Protein AF-A0A916EK23-F1 (afdb_monomer)

Organism: NCBI:txid588596

Mean predicted aligned error: 13.69 Å

Sequence (197 aa):
MVYCGDFGPNALWSINNNNNNNNNNNIIKAFGVSSHPSRDLDPNPIDYKSSIQLQHKTFSKFFYTNISKQSPTSKHFEVCCGNNYQFPWSIKHYHNHDNKENVKSQDIILLQWNNNDSNNFDNDDNDIFVYPHHNNVQRERTKNMFLRSHDLNFTVDNESYQEVVTHDHRIGGNDQWCIELVEHPQKNLTNSHGNEY

Foldseek 3Di:
DFDDPDPPLQVDKDKDFPPPPPPPVVPPVPDPDDDDDDDDPDPPFAFAFTQIWIAGPPPRWTWDWDLLDAFPPPGFTDIDTHNDPDSQWGWHQPVRPDRGDGDDAFGWTWIWGHDPPPPDDDDPFPFDQRPDNDPDRDRDGDQTKTKFWDPDWDDDPNDIGTDIHIHSDDDDPRRIDGDHDDDDPDPPPPPPPPDDD

Solvent-accessible surface area (backbone atoms only — not comparable to full-atom values): 12547 Å² total; per-residue (Å²): 78,70,68,64,99,54,92,47,72,86,68,42,64,45,82,46,68,72,78,78,80,57,93,64,67,75,65,69,80,76,54,99,66,92,70,78,99,80,73,89,72,74,77,77,78,51,44,37,61,40,39,27,32,45,29,35,60,80,76,72,27,24,59,47,76,39,72,88,39,63,28,97,78,83,62,37,26,22,33,45,73,38,88,62,84,64,53,41,30,23,42,38,57,63,84,67,60,85,62,84,46,64,69,53,69,72,40,58,25,28,48,33,53,47,80,77,84,68,88,66,76,103,53,103,70,66,67,55,84,64,65,58,102,51,102,61,90,62,92,47,74,56,63,73,26,32,44,33,48,54,100,50,65,50,74,56,96,91,42,79,35,37,44,36,32,35,40,64,67,87,87,58,77,51,32,60,42,71,41,79,78,80,84,71,84,74,80,77,78,76,80,78,79,76,80,80,130

Structure (mmCIF, N/CA/C/O backbone):
data_AF-A0A916EK23-F1
#
_entry.id   AF-A0A916EK23-F1
#
loop_
_atom_site.group_PDB
_atom_site.id
_atom_site.type_symbol
_atom_site.label_atom_id
_atom_site.label_alt_id
_atom_site.label_comp_id
_atom_site.label_asym_id
_atom_site.label_entity_id
_atom_site.label_seq_id
_atom_site.pdbx_PDB_ins_code
_atom_site.Cartn_x
_atom_site.Cartn_y
_atom_site.Cartn_z
_atom_site.occupancy
_atom_site.B_iso_or_equiv
_atom_site.auth_seq_id
_atom_site.auth_comp_id
_atom_site.auth_asym_id
_atom_site.auth_atom_id
_atom_site.pdbx_PDB_model_num
ATOM 1 N N . MET A 1 1 ? -3.939 0.003 7.786 1.00 44.28 1 MET A N 1
ATOM 2 C CA . MET A 1 1 ? -4.256 1.029 6.757 1.00 44.28 1 MET A CA 1
ATOM 3 C C . MET A 1 1 ? -5.587 0.640 6.142 1.00 44.28 1 MET A C 1
ATOM 5 O O . MET A 1 1 ? -5.841 -0.550 6.044 1.00 44.28 1 MET A O 1
ATOM 9 N N . VAL A 1 2 ? -6.440 1.607 5.824 1.00 44.91 2 VAL A N 1
ATOM 10 C CA . VAL A 1 2 ? -7.798 1.372 5.325 1.00 44.91 2 VAL A CA 1
ATOM 11 C C . VAL A 1 2 ? -7.807 1.660 3.830 1.00 44.91 2 VAL A C 1
ATOM 13 O O . VAL A 1 2 ? -7.467 2.774 3.435 1.00 44.91 2 VAL A O 1
ATOM 16 N N . TYR A 1 3 ? -8.184 0.684 3.007 1.00 46.56 3 TYR A N 1
ATOM 17 C CA . TYR A 1 3 ? -8.647 0.977 1.654 1.00 46.56 3 TYR A CA 1
ATOM 18 C C . TYR A 1 3 ? -10.077 1.515 1.775 1.00 46.56 3 TYR A C 1
ATOM 20 O O . TYR A 1 3 ? -10.967 0.813 2.252 1.00 46.56 3 TYR A O 1
ATOM 28 N N . CYS A 1 4 ? -10.277 2.784 1.428 1.00 44.94 4 CYS A N 1
ATOM 29 C CA . CYS A 1 4 ? -11.600 3.380 1.301 1.00 44.94 4 CYS A CA 1
ATOM 30 C C . CYS A 1 4 ? -11.848 3.597 -0.191 1.00 44.94 4 CYS A C 1
ATOM 32 O O . CYS A 1 4 ? -11.008 4.196 -0.859 1.00 44.94 4 CYS A O 1
ATOM 34 N N . GLY A 1 5 ? -12.980 3.112 -0.708 1.00 47.66 5 GLY A N 1
ATOM 35 C CA . GLY A 1 5 ? -13.386 3.317 -2.105 1.00 47.66 5 GLY A CA 1
ATOM 36 C C . GLY A 1 5 ? -13.677 4.781 -2.462 1.00 47.66 5 GLY A C 1
ATOM 37 O O . GLY A 1 5 ? -13.929 5.079 -3.626 1.00 47.66 5 GLY A O 1
ATOM 38 N N . ASP A 1 6 ? -13.609 5.688 -1.483 1.00 54.62 6 ASP A N 1
ATOM 39 C CA . ASP A 1 6 ? -13.797 7.119 -1.669 1.00 54.62 6 ASP A CA 1
ATOM 40 C C . ASP A 1 6 ? -12.444 7.841 -1.738 1.00 54.62 6 ASP A C 1
ATOM 42 O O . ASP A 1 6 ? -11.622 7.757 -0.820 1.00 54.62 6 ASP A O 1
ATOM 46 N N . PHE A 1 7 ? -12.249 8.644 -2.790 1.00 66.12 7 PHE A N 1
ATOM 47 C CA . PHE A 1 7 ? -11.129 9.584 -2.974 1.00 66.12 7 PHE A CA 1
ATOM 48 C C . PHE A 1 7 ? -11.183 10.776 -1.993 1.00 66.12 7 PHE A C 1
ATOM 50 O O . PHE A 1 7 ? -10.951 11.931 -2.354 1.00 66.12 7 PHE A O 1
ATOM 57 N N . GLY A 1 8 ? -11.539 10.520 -0.734 1.00 77.19 8 GLY A N 1
ATOM 58 C CA . GLY A 1 8 ? -11.520 11.510 0.330 1.00 77.19 8 GLY A CA 1
ATOM 59 C C . GLY A 1 8 ? -10.090 11.942 0.679 1.00 77.19 8 GLY A C 1
ATOM 60 O O . GLY A 1 8 ? -9.116 11.288 0.302 1.00 77.19 8 GLY A O 1
ATOM 61 N N . PRO A 1 9 ? -9.921 13.012 1.471 1.00 80.88 9 PRO A N 1
ATOM 62 C CA . PRO A 1 9 ? -8.598 13.534 1.833 1.00 80.88 9 PRO A CA 1
ATOM 63 C C . PRO A 1 9 ? -7.694 12.505 2.542 1.00 80.88 9 PRO A C 1
ATOM 65 O O . PRO A 1 9 ? -6.473 12.636 2.509 1.00 80.88 9 PRO A O 1
ATOM 68 N N . ASN A 1 10 ? -8.272 11.459 3.144 1.00 85.19 10 ASN A N 1
ATOM 69 C CA . ASN A 1 10 ? -7.542 10.372 3.808 1.00 85.19 10 ASN A CA 1
ATOM 70 C C . ASN A 1 10 ? -7.035 9.273 2.851 1.00 85.19 10 ASN A C 1
ATOM 72 O O . ASN A 1 10 ? -6.337 8.357 3.277 1.00 85.19 10 ASN A O 1
ATOM 76 N N . ALA A 1 11 ? -7.361 9.345 1.558 1.00 85.06 11 ALA A N 1
ATOM 77 C CA . ALA A 1 11 ? -6.783 8.470 0.540 1.00 85.06 11 ALA A CA 1
ATOM 78 C C . ALA A 1 11 ? -5.450 9.013 -0.011 1.00 85.06 11 ALA A C 1
ATOM 80 O O . ALA A 1 11 ? -4.787 8.341 -0.796 1.00 85.06 11 ALA A O 1
ATOM 81 N N . LEU A 1 12 ? -5.040 10.226 0.384 1.00 87.81 12 LEU A N 1
ATOM 82 C CA . LEU A 1 12 ? -3.895 10.917 -0.203 1.00 87.81 12 LEU A CA 1
ATOM 83 C C . LEU A 1 12 ? -2.579 10.617 0.527 1.00 87.81 12 LEU A C 1
ATOM 85 O O . LEU A 1 12 ? -2.451 10.808 1.742 1.00 87.81 12 LEU A O 1
ATOM 89 N N . TRP A 1 13 ? -1.557 10.254 -0.250 1.00 89.12 13 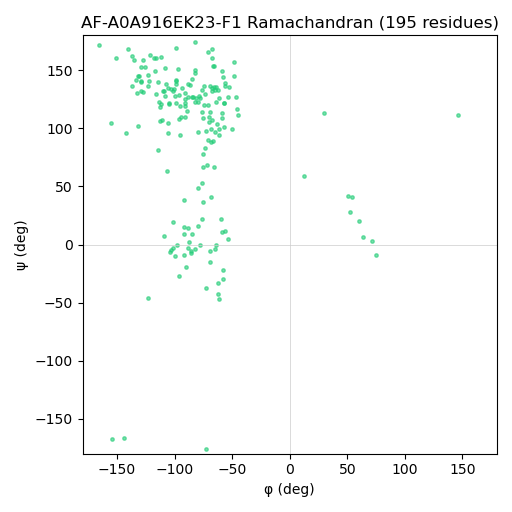TRP A N 1
ATOM 90 C CA . TRP A 1 13 ? -0.210 9.950 0.234 1.00 89.12 13 TRP A CA 1
ATOM 91 C C . TRP A 1 13 ? 0.844 10.728 -0.559 1.00 89.12 13 TRP A C 1
ATOM 93 O O . TRP A 1 13 ? 0.746 10.864 -1.775 1.00 89.12 13 TRP A O 1
ATOM 103 N N . SER A 1 14 ? 1.868 11.243 0.122 1.00 89.12 14 SER A N 1
ATOM 104 C CA . SER A 1 14 ? 3.114 11.676 -0.524 1.00 89.12 14 SER A CA 1
ATOM 105 C C . SER A 1 14 ? 4.053 10.483 -0.640 1.00 89.12 14 SER A C 1
ATOM 107 O O . SER A 1 14 ? 4.221 9.752 0.339 1.00 89.12 14 SER A O 1
ATOM 109 N N . ILE A 1 15 ? 4.713 10.334 -1.786 1.00 87.69 15 ILE A N 1
ATOM 110 C CA . ILE A 1 15 ? 5.791 9.361 -1.969 1.00 87.69 15 ILE A CA 1
ATOM 111 C C . ILE A 1 15 ? 7.116 10.119 -1.968 1.00 87.69 15 ILE A C 1
ATOM 113 O O . ILE A 1 15 ? 7.328 10.996 -2.800 1.00 87.69 15 ILE A O 1
ATOM 11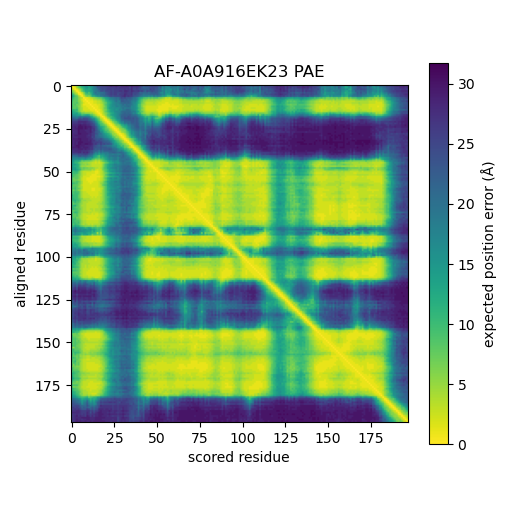7 N N . ASN A 1 16 ? 7.998 9.779 -1.032 1.00 84.50 16 ASN A N 1
ATOM 118 C CA . ASN A 1 16 ? 9.358 10.309 -0.963 1.00 84.50 16 ASN A CA 1
ATOM 119 C C . ASN A 1 16 ? 10.342 9.164 -1.209 1.00 84.50 16 ASN A C 1
ATOM 121 O O . ASN A 1 16 ? 10.136 8.074 -0.677 1.00 84.50 16 ASN A O 1
ATOM 125 N N . ASN A 1 17 ? 11.421 9.394 -1.955 1.00 82.00 17 ASN A N 1
ATOM 126 C CA . ASN A 1 17 ? 12.497 8.418 -2.137 1.00 82.00 17 ASN A CA 1
ATOM 127 C C . ASN A 1 17 ? 13.771 8.844 -1.390 1.00 82.00 17 ASN A C 1
ATOM 129 O O . ASN A 1 17 ? 14.030 10.027 -1.179 1.00 82.00 17 ASN A O 1
ATOM 133 N N . ASN A 1 18 ? 14.585 7.869 -0.985 1.00 67.56 18 ASN A N 1
ATOM 134 C CA . ASN A 1 18 ? 15.899 8.118 -0.381 1.00 67.56 18 ASN A CA 1
ATOM 135 C C . ASN A 1 18 ? 17.023 8.130 -1.432 1.00 67.56 18 ASN A C 1
ATOM 137 O O . ASN A 1 18 ? 18.107 7.615 -1.169 1.00 67.56 18 ASN A O 1
ATOM 141 N N . ASN A 1 19 ? 16.799 8.678 -2.633 1.00 56.47 19 ASN A N 1
ATOM 142 C CA . ASN A 1 19 ? 17.862 8.802 -3.639 1.00 56.47 19 ASN A CA 1
ATOM 143 C C . ASN A 1 19 ? 18.870 9.897 -3.214 1.00 56.47 19 ASN A C 1
ATOM 145 O O . ASN A 1 19 ? 19.003 10.948 -3.834 1.00 56.47 19 ASN A O 1
ATOM 149 N N . ASN A 1 20 ? 19.625 9.635 -2.146 1.00 44.41 20 ASN A N 1
ATOM 150 C CA . ASN A 1 20 ? 20.812 10.371 -1.718 1.00 44.41 20 ASN A CA 1
ATOM 151 C C . ASN A 1 20 ? 22.041 9.938 -2.541 1.00 44.41 20 ASN A C 1
ATOM 153 O O . ASN A 1 20 ? 23.104 9.678 -1.995 1.00 44.41 20 ASN A O 1
ATOM 157 N N . ASN A 1 21 ? 21.906 9.901 -3.870 1.00 40.72 21 ASN A N 1
ATOM 158 C CA . ASN A 1 21 ? 23.051 9.855 -4.788 1.00 40.72 21 ASN A CA 1
ATOM 159 C C . ASN A 1 21 ? 23.343 11.226 -5.413 1.00 40.72 21 ASN A C 1
ATOM 161 O O . ASN A 1 21 ? 24.063 11.320 -6.400 1.00 40.72 21 ASN A O 1
ATOM 165 N N . ASN A 1 22 ? 22.850 12.313 -4.812 1.00 39.41 22 ASN A N 1
ATOM 166 C CA . ASN A 1 22 ? 23.385 13.641 -5.077 1.00 39.41 22 ASN A CA 1
ATOM 167 C C . ASN A 1 22 ? 24.425 13.987 -4.009 1.00 39.41 22 ASN A C 1
ATOM 169 O O . ASN A 1 22 ? 24.114 14.590 -2.981 1.00 39.41 22 ASN A O 1
ATOM 173 N N . ASN A 1 23 ? 25.693 13.719 -4.333 1.00 36.56 23 ASN A N 1
ATOM 174 C CA . ASN A 1 23 ? 26.885 14.300 -3.697 1.00 36.56 23 ASN A CA 1
ATOM 175 C C . ASN A 1 23 ? 26.918 15.852 -3.717 1.00 36.56 23 ASN A C 1
ATOM 177 O O . ASN A 1 23 ? 27.925 16.454 -3.361 1.00 36.56 23 ASN A O 1
ATOM 181 N N . ASN A 1 24 ? 25.819 16.527 -4.071 1.00 38.47 24 ASN A N 1
ATOM 182 C CA . ASN A 1 24 ? 25.713 17.984 -4.134 1.00 38.47 24 ASN A CA 1
ATOM 183 C C . ASN A 1 24 ? 24.984 18.594 -2.921 1.00 38.47 24 ASN A C 1
ATOM 185 O O . ASN A 1 24 ? 24.932 19.816 -2.785 1.00 38.47 24 ASN A O 1
ATOM 189 N N . ASN A 1 25 ? 24.477 17.780 -1.986 1.00 40.44 25 ASN A N 1
ATOM 190 C CA . ASN A 1 25 ? 23.737 18.287 -0.821 1.00 40.44 25 ASN A CA 1
ATOM 191 C C . ASN A 1 25 ? 24.623 18.859 0.305 1.00 40.44 25 ASN A C 1
ATOM 193 O O . ASN A 1 25 ? 24.093 19.380 1.288 1.00 40.44 25 ASN A O 1
ATOM 197 N N . ASN A 1 26 ? 25.953 18.849 0.146 1.00 36.72 26 ASN A N 1
ATOM 198 C CA . ASN A 1 26 ? 26.880 19.496 1.082 1.00 36.72 26 ASN A CA 1
ATOM 199 C C . ASN A 1 26 ? 27.170 20.978 0.776 1.00 36.72 26 ASN A C 1
ATOM 201 O O . ASN A 1 26 ? 27.846 21.618 1.575 1.00 36.72 26 ASN A O 1
ATOM 205 N N . ILE A 1 27 ? 26.645 21.564 -0.310 1.00 37.72 27 ILE A N 1
ATOM 206 C CA . ILE A 1 27 ? 26.885 22.993 -0.609 1.00 37.72 27 ILE A CA 1
ATOM 207 C C . ILE A 1 27 ? 25.745 23.900 -0.109 1.00 37.72 27 ILE A C 1
ATOM 209 O O . ILE A 1 27 ? 25.989 25.047 0.253 1.00 37.72 27 ILE A O 1
ATOM 213 N N . ILE A 1 28 ? 24.511 23.396 0.010 1.00 37.47 28 ILE A N 1
ATOM 214 C CA . ILE A 1 28 ? 23.348 24.252 0.332 1.00 37.47 28 ILE A CA 1
ATOM 215 C C . ILE A 1 28 ? 23.092 24.369 1.848 1.00 37.47 28 ILE A C 1
ATOM 217 O O . ILE A 1 28 ? 22.485 25.334 2.300 1.00 37.47 28 ILE A O 1
ATOM 221 N N . LYS A 1 29 ? 23.609 23.450 2.676 1.00 33.69 29 LYS A N 1
ATOM 222 C CA . LYS A 1 29 ? 23.424 23.513 4.141 1.00 33.69 29 LYS A CA 1
ATOM 223 C C . LYS A 1 29 ? 24.453 24.383 4.882 1.00 33.69 29 LYS A C 1
ATOM 225 O O . LYS A 1 29 ? 24.283 24.601 6.077 1.00 33.69 29 LYS A O 1
ATOM 230 N N . ALA A 1 30 ? 25.491 24.886 4.205 1.00 33.00 30 ALA A N 1
ATOM 231 C CA . ALA A 1 30 ? 26.592 25.615 4.848 1.00 33.00 30 ALA A CA 1
ATOM 232 C C . ALA A 1 30 ? 26.510 27.151 4.749 1.00 33.00 30 ALA A C 1
ATOM 234 O O . ALA A 1 30 ? 27.259 27.837 5.439 1.00 33.00 30 ALA A O 1
ATOM 235 N N . PHE A 1 31 ? 25.599 27.716 3.952 1.00 31.08 31 PHE A N 1
ATOM 236 C CA . PHE A 1 31 ? 25.486 29.168 3.811 1.00 31.08 31 PHE A CA 1
ATOM 237 C C . PHE A 1 31 ? 24.029 29.594 3.956 1.00 31.08 31 PHE A C 1
ATOM 239 O O . PHE A 1 31 ? 23.231 29.431 3.039 1.00 31.08 31 PHE A O 1
ATOM 246 N N . GLY A 1 32 ? 23.688 30.126 5.134 1.00 37.88 32 GLY A N 1
ATOM 247 C CA . GLY A 1 32 ? 22.385 30.711 5.459 1.00 37.88 32 GLY A CA 1
ATOM 248 C C . GLY A 1 32 ? 22.102 31.981 4.658 1.00 37.88 32 GLY A C 1
ATOM 249 O O . GLY A 1 32 ? 22.038 33.073 5.216 1.00 37.88 32 GLY A O 1
ATOM 250 N N . VAL A 1 33 ? 21.950 31.841 3.344 1.00 32.25 33 VAL A N 1
ATOM 251 C CA . VAL A 1 33 ? 21.634 32.929 2.426 1.00 32.25 33 VAL A CA 1
ATOM 252 C C . VAL A 1 33 ? 20.216 32.718 1.916 1.00 32.25 33 VAL A C 1
ATOM 254 O O . VAL A 1 33 ? 19.939 31.829 1.111 1.00 32.25 33 VAL A O 1
ATOM 257 N N . SER A 1 34 ? 19.320 33.566 2.419 1.00 43.75 34 SER A N 1
ATOM 258 C CA . SER A 1 34 ? 18.017 33.848 1.822 1.00 43.75 34 SER A CA 1
ATOM 259 C C . SER A 1 34 ? 18.192 34.080 0.321 1.00 43.75 34 SER A C 1
ATOM 261 O O . SER A 1 34 ? 18.876 35.021 -0.084 1.00 43.75 34 SER A O 1
ATOM 263 N N . SER A 1 35 ? 17.599 33.223 -0.507 1.00 34.97 35 SER A N 1
ATOM 264 C CA . SER A 1 35 ? 17.501 33.454 -1.945 1.00 34.97 35 SER A CA 1
ATOM 265 C C . SER A 1 35 ? 16.056 33.273 -2.399 1.00 34.97 35 SER A C 1
ATOM 267 O O . SER A 1 35 ? 15.356 32.343 -2.007 1.00 34.97 35 SER A O 1
ATOM 269 N N . HIS A 1 36 ? 15.617 34.262 -3.171 1.00 31.78 36 HIS A N 1
ATOM 270 C CA . HIS A 1 36 ? 14.315 34.396 -3.809 1.00 31.78 36 HIS A CA 1
ATOM 271 C C . HIS A 1 36 ? 13.861 33.134 -4.570 1.00 31.78 36 HIS A C 1
ATOM 273 O O . HIS A 1 36 ? 14.700 32.339 -4.998 1.00 31.78 36 HIS A O 1
ATOM 279 N N . PRO A 1 37 ? 12.539 32.962 -4.787 1.00 40.72 37 PRO A N 1
ATOM 280 C CA . PRO A 1 37 ? 11.978 31.760 -5.387 1.00 40.72 37 PRO A CA 1
ATOM 281 C C . PRO A 1 37 ? 12.304 31.740 -6.881 1.00 40.72 37 PRO A C 1
ATOM 283 O O . PRO A 1 37 ? 11.656 32.396 -7.690 1.00 40.72 37 PRO A O 1
ATOM 286 N N . SER A 1 38 ? 13.353 31.017 -7.251 1.00 42.97 38 SER A N 1
ATOM 287 C CA . SER A 1 38 ? 13.716 30.778 -8.642 1.00 42.97 38 SER A CA 1
ATOM 288 C C . SER A 1 38 ? 14.231 29.354 -8.775 1.00 42.97 38 SER A C 1
ATOM 290 O O . SER A 1 38 ? 15.421 29.098 -8.567 1.00 42.97 38 SER A O 1
ATOM 292 N N . ARG A 1 39 ? 13.303 28.480 -9.167 1.00 36.19 39 ARG A N 1
ATOM 293 C CA . ARG A 1 39 ? 13.410 27.336 -10.086 1.00 36.19 39 ARG A CA 1
ATOM 294 C C . ARG A 1 39 ? 12.460 26.266 -9.583 1.00 36.19 39 ARG A C 1
ATOM 296 O O . ARG A 1 39 ? 12.684 25.701 -8.516 1.00 36.19 39 ARG A O 1
ATOM 303 N N . ASP A 1 40 ? 11.410 26.035 -10.360 1.00 39.59 40 ASP A N 1
ATOM 304 C CA . ASP A 1 40 ? 10.620 24.816 -10.310 1.00 39.59 40 ASP A CA 1
ATOM 305 C C . ASP A 1 40 ? 11.598 23.641 -10.387 1.00 39.59 40 ASP A C 1
ATOM 307 O O . ASP A 1 40 ? 12.175 23.343 -11.432 1.00 39.59 40 ASP A O 1
ATOM 311 N N . LEU A 1 41 ? 11.909 23.068 -9.227 1.00 44.78 41 LEU A N 1
ATOM 312 C CA . LEU A 1 41 ? 12.625 21.811 -9.148 1.00 44.78 41 LEU A CA 1
ATOM 313 C C . LEU A 1 41 ? 11.635 20.774 -9.652 1.00 44.78 41 LEU A C 1
ATOM 315 O O . LEU A 1 41 ? 10.673 20.462 -8.946 1.00 44.78 41 LEU A O 1
ATOM 319 N N . ASP A 1 42 ? 11.854 20.288 -10.873 1.00 47.06 42 ASP A N 1
ATOM 320 C CA . ASP A 1 42 ? 11.151 19.114 -11.368 1.00 47.06 42 ASP A CA 1
ATOM 321 C C . ASP A 1 42 ? 11.209 18.038 -10.275 1.00 47.06 42 ASP A C 1
ATOM 323 O O . ASP A 1 42 ? 12.295 17.757 -9.746 1.00 47.06 42 ASP A O 1
ATOM 327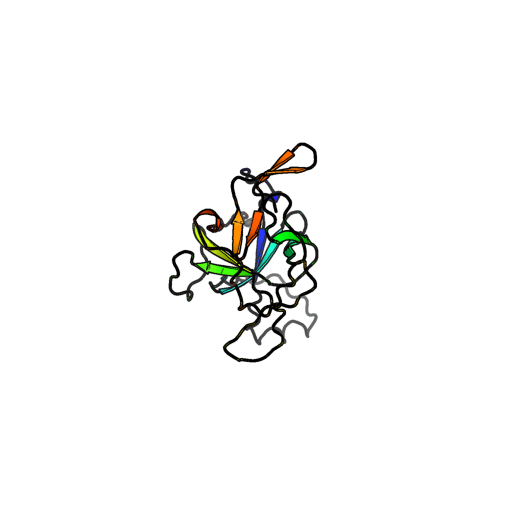 N N . PRO A 1 43 ? 10.063 17.473 -9.860 1.00 60.59 43 PRO A N 1
ATOM 328 C CA . PRO A 1 43 ? 10.069 16.408 -8.877 1.00 60.59 43 PRO A CA 1
ATOM 329 C C . PRO A 1 43 ? 10.937 15.275 -9.425 1.00 60.59 43 PRO A C 1
ATOM 331 O O . PRO A 1 43 ? 10.685 14.770 -10.519 1.00 60.59 43 PRO A O 1
ATOM 334 N N . ASN A 1 44 ? 11.985 14.906 -8.680 1.00 70.44 44 ASN A N 1
ATOM 335 C CA . ASN A 1 44 ? 12.861 13.812 -9.083 1.00 70.44 44 ASN A CA 1
ATOM 336 C C . ASN A 1 44 ? 11.996 12.574 -9.351 1.00 70.44 44 ASN A C 1
ATOM 338 O O . ASN A 1 44 ? 11.210 12.198 -8.472 1.00 70.44 44 ASN A O 1
ATOM 342 N N . PRO A 1 45 ? 12.124 11.939 -10.526 1.00 81.00 45 PRO A N 1
ATOM 343 C CA . PRO A 1 45 ? 11.359 10.743 -10.814 1.00 81.00 45 PRO A CA 1
ATOM 344 C C . PRO A 1 45 ? 11.655 9.653 -9.778 1.00 81.00 45 PRO A C 1
ATOM 346 O O . PRO A 1 45 ? 12.742 9.583 -9.195 1.00 81.00 45 PRO A O 1
ATOM 349 N N . ILE A 1 46 ? 10.652 8.816 -9.524 1.00 85.19 46 ILE A N 1
ATOM 350 C CA . ILE A 1 46 ? 10.785 7.658 -8.645 1.00 85.19 46 ILE A CA 1
ATOM 351 C C . ILE A 1 46 ? 11.084 6.456 -9.526 1.00 85.19 46 ILE A C 1
ATOM 353 O O . ILE A 1 46 ? 10.265 6.104 -10.372 1.00 85.19 46 ILE A O 1
ATOM 357 N N . ASP A 1 47 ? 12.231 5.823 -9.312 1.00 85.94 47 ASP A N 1
ATOM 358 C CA . ASP A 1 47 ? 12.619 4.636 -10.062 1.00 85.94 47 ASP A CA 1
ATOM 359 C C . ASP A 1 47 ? 11.970 3.388 -9.462 1.00 85.94 47 ASP A C 1
ATOM 361 O O . ASP A 1 47 ? 11.769 3.264 -8.243 1.00 85.94 47 ASP A O 1
ATOM 365 N N . TYR A 1 48 ? 11.720 2.395 -10.312 1.00 82.94 48 TYR A N 1
ATOM 366 C CA . TYR A 1 48 ? 11.5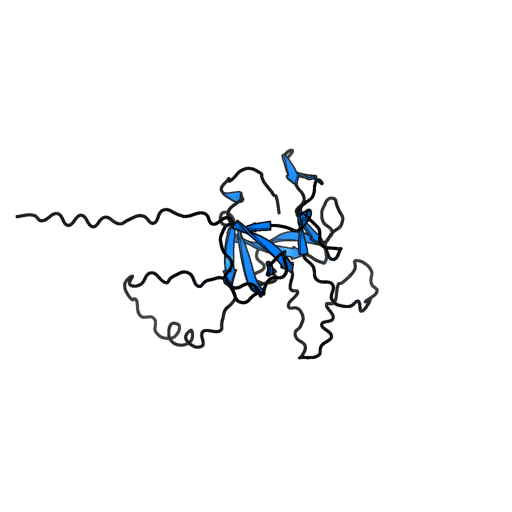04 1.044 -9.814 1.00 82.94 48 TYR A CA 1
ATOM 367 C C . TYR A 1 48 ? 12.718 0.603 -8.979 1.00 82.94 48 TYR A C 1
ATOM 369 O O . TYR A 1 48 ? 13.867 0.840 -9.342 1.00 82.94 48 TYR A O 1
ATOM 377 N N . LYS A 1 49 ? 12.469 -0.073 -7.851 1.00 80.06 49 LYS A N 1
ATOM 378 C CA . LYS A 1 49 ? 13.432 -0.457 -6.795 1.00 80.06 49 LYS A CA 1
ATOM 379 C C . LYS A 1 49 ? 13.899 0.655 -5.854 1.00 80.06 49 LYS A C 1
ATOM 381 O O . LYS A 1 49 ? 14.526 0.295 -4.856 1.00 80.06 49 LYS A O 1
ATOM 386 N N . SER A 1 50 ? 13.593 1.932 -6.090 1.00 80.38 50 SER A N 1
ATOM 387 C CA . SER A 1 50 ? 13.907 2.972 -5.105 1.00 80.38 50 SER A CA 1
ATOM 388 C C . SER A 1 50 ? 13.277 2.633 -3.754 1.00 80.38 50 SER A C 1
ATOM 390 O O . SER A 1 50 ? 12.115 2.223 -3.682 1.00 80.38 50 SER A O 1
ATOM 392 N N . SER A 1 51 ? 14.044 2.823 -2.680 1.00 84.94 51 SER A N 1
ATOM 393 C CA . SER A 1 51 ? 13.489 2.807 -1.330 1.00 84.94 51 SER A CA 1
ATOM 394 C C . SER A 1 51 ? 12.651 4.061 -1.136 1.00 84.94 51 SER A C 1
ATOM 396 O O . SER A 1 51 ? 13.149 5.187 -1.251 1.00 84.94 51 SER A O 1
ATOM 398 N N . ILE A 1 52 ? 11.375 3.849 -0.853 1.00 87.25 52 ILE A N 1
ATOM 399 C CA . ILE A 1 52 ? 10.362 4.875 -0.701 1.00 87.25 52 ILE A CA 1
ATOM 400 C C . ILE A 1 52 ? 9.801 4.901 0.717 1.00 87.25 52 ILE A C 1
ATOM 402 O O . ILE A 1 52 ? 9.869 3.941 1.490 1.00 87.25 52 ILE A O 1
ATOM 406 N N . GLN A 1 53 ? 9.202 6.036 1.029 1.00 88.19 53 GLN A N 1
ATOM 407 C CA . GLN A 1 53 ? 8.393 6.272 2.202 1.00 88.19 53 GLN A CA 1
ATOM 408 C C . GLN A 1 53 ? 7.058 6.846 1.741 1.00 88.19 53 GLN A C 1
ATOM 410 O O . GLN A 1 53 ? 7.020 7.799 0.961 1.00 88.19 53 GLN A O 1
ATOM 415 N N . LEU A 1 54 ? 5.969 6.272 2.247 1.00 89.38 54 LEU A N 1
ATOM 416 C CA . LEU A 1 54 ? 4.623 6.787 2.033 1.00 89.38 54 LEU A CA 1
ATOM 417 C C . LEU A 1 54 ? 4.215 7.592 3.266 1.00 89.38 54 LEU A C 1
ATOM 419 O O . LEU A 1 54 ? 4.202 7.068 4.383 1.00 89.38 54 LEU A O 1
ATOM 423 N N . GLN A 1 55 ? 3.893 8.868 3.069 1.00 90.50 55 GLN A N 1
ATOM 424 C CA . GLN A 1 55 ? 3.420 9.761 4.122 1.00 90.50 55 GLN A CA 1
ATOM 425 C C . GLN A 1 55 ? 1.957 10.117 3.886 1.00 90.50 55 GLN A C 1
ATOM 427 O O . GLN A 1 55 ? 1.617 10.722 2.871 1.00 90.50 55 GLN A O 1
ATOM 432 N N . HIS A 1 56 ? 1.099 9.796 4.844 1.00 90.44 56 HIS A N 1
ATOM 433 C CA . HIS A 1 56 ? -0.307 10.169 4.812 1.00 90.44 56 HIS A CA 1
ATOM 434 C C . HIS A 1 56 ? -0.449 11.694 4.856 1.00 90.44 56 HIS A C 1
ATOM 436 O O . HIS A 1 56 ? 0.019 12.319 5.814 1.00 90.44 56 HIS A O 1
ATOM 442 N N . LYS A 1 57 ? -1.104 12.301 3.858 1.00 88.38 57 LYS A N 1
ATOM 443 C CA . LYS A 1 57 ? -1.156 13.766 3.694 1.00 88.38 57 LYS A CA 1
ATOM 444 C C . LYS A 1 57 ? -1.813 14.479 4.874 1.00 88.38 57 LYS A C 1
ATOM 446 O O . LYS A 1 57 ? -1.257 15.449 5.373 1.00 88.38 57 LYS A O 1
ATOM 451 N N . THR A 1 58 ? -2.961 13.991 5.344 1.00 89.44 58 THR A N 1
ATOM 452 C CA . THR A 1 58 ? -3.748 14.677 6.388 1.00 89.44 58 THR A CA 1
ATOM 453 C C . THR A 1 58 ? -3.100 14.594 7.769 1.00 89.44 58 THR A C 1
ATOM 455 O O . THR A 1 58 ? -3.157 15.539 8.548 1.00 89.44 58 THR A O 1
ATOM 458 N N . PHE A 1 59 ? -2.481 13.455 8.089 1.00 88.88 59 PHE A N 1
ATOM 459 C CA . PHE A 1 59 ? -1.970 13.185 9.442 1.00 88.88 59 PHE A CA 1
ATOM 460 C C . PHE A 1 59 ? -0.449 13.322 9.551 1.00 88.88 59 PHE A C 1
ATOM 462 O O . PHE A 1 59 ? 0.101 13.195 10.648 1.00 88.88 59 PHE A O 1
ATOM 469 N N . SER A 1 60 ? 0.237 13.534 8.425 1.00 90.56 60 SER A N 1
ATOM 470 C CA . SER A 1 60 ? 1.699 13.581 8.324 1.00 90.56 60 SER A CA 1
ATOM 471 C C . SER A 1 60 ? 2.389 12.358 8.944 1.00 90.56 60 SER A C 1
ATOM 473 O O . SER A 1 60 ? 3.521 12.453 9.417 1.00 90.56 60 SER A O 1
ATOM 475 N N . LYS A 1 61 ? 1.698 11.210 8.964 1.00 90.81 61 LYS A N 1
ATOM 476 C CA . LYS A 1 61 ? 2.192 9.936 9.505 1.00 90.81 61 LYS A CA 1
ATOM 477 C C . LYS A 1 61 ? 2.749 9.064 8.398 1.00 90.81 61 LYS A C 1
ATOM 479 O O . LYS A 1 61 ? 2.275 9.113 7.268 1.00 90.81 61 LYS A O 1
ATOM 484 N N . PHE A 1 62 ? 3.714 8.232 8.749 1.00 89.38 62 PHE A N 1
ATOM 485 C CA . PHE A 1 62 ? 4.396 7.351 7.817 1.00 89.38 62 PHE A CA 1
ATOM 486 C C . PHE A 1 62 ? 3.839 5.944 7.873 1.00 89.38 62 PHE A C 1
ATOM 488 O O . PHE A 1 62 ? 3.522 5.426 8.945 1.00 89.38 62 PHE A O 1
ATOM 495 N N . PHE A 1 63 ? 3.750 5.349 6.697 1.00 89.19 63 PHE A N 1
ATOM 496 C CA . PHE A 1 63 ? 3.325 3.984 6.474 1.00 89.19 63 PHE A CA 1
ATOM 497 C C . PHE A 1 63 ? 4.440 2.987 6.802 1.00 89.19 63 PHE A C 1
ATOM 499 O O . PHE A 1 63 ? 5.542 3.091 6.258 1.00 89.19 63 PHE A O 1
ATOM 506 N N . TYR A 1 64 ? 4.166 1.999 7.654 1.00 88.12 64 TYR A N 1
ATOM 507 C CA . TYR A 1 64 ? 5.145 0.967 7.992 1.00 88.12 64 TYR A CA 1
ATOM 508 C C . TYR A 1 64 ? 4.495 -0.372 8.360 1.00 88.12 64 TYR A C 1
ATOM 510 O O . TYR A 1 64 ? 3.315 -0.444 8.708 1.00 88.12 64 TYR A O 1
ATOM 518 N N . THR A 1 65 ? 5.299 -1.432 8.283 1.00 88.50 65 THR A N 1
ATOM 519 C CA . THR A 1 65 ? 4.949 -2.775 8.762 1.00 88.50 65 THR A CA 1
ATOM 520 C C . THR A 1 65 ? 5.459 -2.956 10.184 1.00 88.50 65 THR A C 1
ATOM 522 O O . THR A 1 65 ? 6.623 -2.665 10.465 1.00 88.50 65 THR A O 1
ATOM 525 N N . ASN A 1 66 ? 4.625 -3.500 11.062 1.00 86.25 66 ASN A N 1
ATOM 526 C CA . ASN A 1 66 ? 5.020 -3.958 12.384 1.00 86.25 66 ASN A CA 1
ATOM 527 C C . ASN A 1 66 ? 5.065 -5.489 12.411 1.00 86.25 66 ASN A C 1
ATOM 529 O O . ASN A 1 66 ? 4.054 -6.154 12.628 1.00 86.25 66 ASN A O 1
ATOM 533 N N . ILE A 1 67 ? 6.257 -6.053 12.207 1.00 83.31 67 ILE A N 1
ATOM 534 C CA . ILE A 1 67 ? 6.440 -7.510 12.147 1.00 83.31 67 ILE A CA 1
ATOM 535 C C . ILE A 1 67 ? 6.239 -8.223 13.488 1.00 83.31 67 ILE A C 1
ATOM 537 O O . ILE A 1 67 ? 6.057 -9.436 13.520 1.00 83.31 67 ILE A O 1
ATOM 541 N N . SER A 1 68 ? 6.236 -7.477 14.591 1.00 83.25 68 SER A N 1
ATOM 542 C CA . SER A 1 68 ? 6.033 -8.020 15.935 1.00 83.25 68 SER A CA 1
ATOM 543 C C . SER A 1 68 ? 4.557 -8.097 16.326 1.00 83.25 68 SER A C 1
ATOM 545 O O . SER A 1 68 ? 4.252 -8.447 17.465 1.00 83.25 68 SER A O 1
ATOM 547 N N . LYS A 1 69 ? 3.633 -7.721 15.432 1.00 87.06 69 LYS A N 1
ATOM 548 C CA . LYS A 1 69 ? 2.192 -7.737 15.689 1.00 87.06 69 LYS A CA 1
ATOM 549 C C . LYS A 1 69 ? 1.420 -8.401 14.561 1.00 87.06 69 LYS A C 1
ATOM 551 O O . LYS A 1 69 ? 1.750 -8.266 13.384 1.00 87.06 69 LYS A O 1
ATOM 556 N N . GLN A 1 70 ? 0.352 -9.083 14.957 1.00 92.00 70 GLN A N 1
ATOM 557 C CA . GLN A 1 70 ? -0.614 -9.665 14.039 1.00 92.00 70 GLN A CA 1
ATOM 558 C C . GLN A 1 70 ? -1.656 -8.634 13.626 1.00 92.00 70 GLN A C 1
ATOM 560 O O . GLN A 1 70 ? -2.105 -7.821 14.436 1.00 92.00 70 GLN A O 1
ATOM 565 N N . SER A 1 71 ? -2.046 -8.701 12.361 1.00 93.06 71 SER A N 1
ATOM 566 C CA . SER A 1 71 ? -3.145 -7.932 11.815 1.00 93.06 71 SER A CA 1
ATOM 567 C C . SER A 1 71 ? -4.488 -8.386 12.427 1.00 93.06 71 SER A C 1
ATOM 569 O O . SER A 1 71 ? -4.603 -9.538 12.868 1.00 93.06 71 SER A O 1
ATOM 571 N N . PRO A 1 72 ? -5.507 -7.509 12.483 1.00 93.00 72 PRO A N 1
ATOM 572 C CA . PRO A 1 72 ? -6.748 -7.773 13.213 1.00 93.00 72 PRO A CA 1
ATOM 573 C C . PRO A 1 72 ? -7.532 -9.024 12.793 1.00 93.00 72 PRO A C 1
ATOM 575 O O . PRO A 1 72 ? -8.228 -9.591 13.635 1.00 93.00 72 PRO A O 1
ATOM 578 N N . THR A 1 73 ? -7.461 -9.452 11.525 1.00 95.31 73 THR A N 1
ATOM 579 C CA . THR A 1 73 ? -8.342 -10.521 11.009 1.00 95.31 73 THR A CA 1
ATOM 580 C C . THR A 1 73 ? -7.601 -11.718 10.429 1.00 95.31 73 THR A C 1
ATOM 582 O O . THR A 1 73 ? -7.921 -12.859 10.768 1.00 95.31 73 THR A O 1
ATOM 585 N N . SER A 1 74 ? -6.585 -11.491 9.596 1.00 94.12 74 SER A N 1
ATOM 586 C CA . SER A 1 74 ? -5.878 -12.565 8.883 1.00 94.12 74 SER A CA 1
ATOM 587 C C . SER A 1 74 ? -4.650 -13.106 9.611 1.00 94.12 74 SER A C 1
ATOM 589 O O . SER A 1 74 ? -4.101 -14.129 9.200 1.00 94.12 74 SER A O 1
ATOM 591 N N . LYS A 1 75 ? -4.226 -12.460 10.707 1.00 93.38 75 LYS A N 1
ATOM 592 C CA . LYS A 1 75 ? -3.008 -12.797 11.469 1.00 93.38 75 LYS A CA 1
ATOM 593 C C . LYS A 1 75 ? -1.718 -12.711 10.644 1.00 93.38 75 LYS A C 1
ATOM 595 O O . LYS A 1 75 ? -0.698 -13.285 11.031 1.00 93.38 75 LYS A O 1
ATOM 600 N N . HIS A 1 76 ? -1.759 -11.984 9.531 1.00 92.81 76 HIS A N 1
ATOM 601 C CA . HIS A 1 76 ? -0.571 -11.528 8.819 1.00 92.81 76 HIS A CA 1
ATOM 602 C C . HIS A 1 76 ? 0.116 -10.407 9.616 1.00 92.81 76 HIS A C 1
ATOM 604 O O . HIS A 1 76 ? -0.284 -10.105 10.741 1.00 92.81 76 HIS A O 1
ATOM 610 N N . PHE A 1 77 ? 1.174 -9.798 9.083 1.00 91.50 77 PHE A N 1
ATOM 611 C CA . PHE A 1 77 ? 1.852 -8.714 9.788 1.00 91.50 77 PHE A CA 1
ATOM 612 C C . PHE A 1 77 ? 1.023 -7.429 9.733 1.00 91.50 77 PHE A C 1
ATOM 614 O O . PHE A 1 77 ? 0.485 -7.058 8.684 1.00 91.50 77 PHE A O 1
ATOM 621 N N . GLU A 1 78 ? 0.933 -6.744 10.873 1.00 92.31 78 GLU A N 1
ATOM 622 C CA . GLU A 1 78 ? 0.198 -5.487 10.997 1.00 92.31 78 GLU A CA 1
ATOM 623 C C . GLU A 1 78 ? 0.827 -4.388 10.129 1.00 92.31 78 GLU A C 1
ATOM 625 O O . GLU A 1 78 ? 2.041 -4.172 10.135 1.00 92.31 78 GLU A O 1
ATOM 630 N N . VAL A 1 79 ? -0.028 -3.639 9.430 1.00 91.62 79 VAL A N 1
ATOM 631 C CA . VAL A 1 79 ? 0.344 -2.431 8.690 1.00 91.62 79 VAL A CA 1
ATOM 632 C C . VAL A 1 79 ? -0.303 -1.211 9.331 1.00 91.62 79 VAL A C 1
ATOM 634 O O . VAL A 1 79 ? -1.533 -1.100 9.420 1.00 91.62 79 VAL A O 1
ATOM 637 N N . CYS A 1 80 ? 0.521 -0.246 9.722 1.00 88.69 80 CYS A N 1
ATOM 638 C CA . CYS A 1 80 ? 0.091 0.893 10.520 1.00 88.69 80 CYS A CA 1
ATOM 639 C C . CYS A 1 80 ? 0.744 2.215 10.090 1.00 88.69 80 CYS A C 1
ATOM 641 O O . CYS A 1 80 ? 1.664 2.271 9.273 1.00 88.69 80 CYS A O 1
ATOM 643 N N . CYS A 1 81 ? 0.199 3.306 10.632 1.00 89.44 81 CYS A N 1
ATOM 644 C CA . CYS A 1 81 ? 0.697 4.661 10.432 1.00 89.44 81 CYS A CA 1
ATOM 645 C C . CYS A 1 81 ? 1.315 5.164 11.733 1.00 89.44 81 CYS A C 1
ATOM 647 O O . CYS A 1 81 ? 0.703 5.056 12.795 1.00 89.44 81 CYS A O 1
ATOM 649 N N . GLY A 1 82 ? 2.513 5.734 11.672 1.00 86.50 82 GLY A N 1
ATOM 650 C CA . GLY A 1 82 ? 3.214 6.194 12.868 1.00 86.50 82 GLY A CA 1
ATOM 651 C C . GLY A 1 82 ? 4.203 7.314 12.595 1.00 86.50 82 GLY A C 1
ATOM 652 O O . GLY A 1 82 ? 4.213 7.922 11.529 1.00 86.50 82 GLY A O 1
ATOM 653 N N . ASN A 1 83 ? 5.045 7.590 13.588 1.00 82.69 83 ASN A N 1
ATOM 654 C CA . ASN A 1 83 ? 6.124 8.576 13.479 1.00 82.69 83 ASN A CA 1
ATOM 655 C C . ASN A 1 83 ? 7.452 7.946 13.013 1.00 82.69 83 ASN A C 1
ATOM 657 O O . ASN A 1 83 ? 8.490 8.596 13.094 1.00 82.69 83 ASN A O 1
ATOM 661 N N . ASN A 1 84 ? 7.448 6.678 12.583 1.00 69.94 84 ASN A N 1
ATOM 662 C CA . ASN A 1 84 ? 8.663 5.986 12.161 1.00 69.94 84 ASN A CA 1
ATOM 663 C C . ASN A 1 84 ? 9.111 6.497 10.780 1.00 69.94 84 ASN A C 1
ATOM 665 O O . ASN A 1 84 ? 8.367 6.381 9.812 1.00 69.94 84 ASN A O 1
ATOM 669 N N . TYR A 1 85 ? 10.319 7.060 10.700 1.00 59.94 85 TYR A N 1
ATOM 670 C CA . TYR A 1 85 ? 10.843 7.742 9.510 1.00 59.94 85 TYR A CA 1
ATOM 671 C C . TYR A 1 85 ? 11.638 6.820 8.565 1.00 59.94 85 TYR A C 1
ATOM 673 O O . TYR A 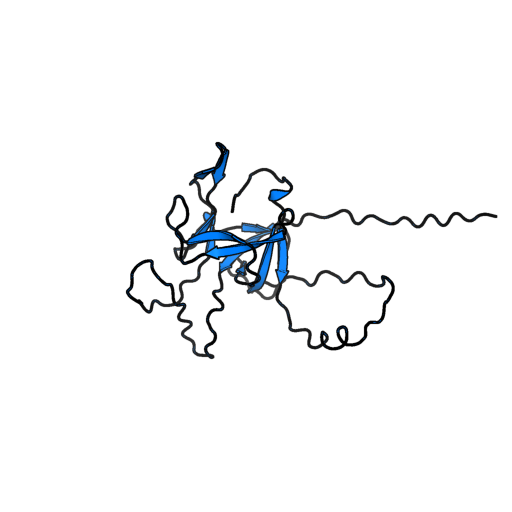1 85 ? 12.384 7.291 7.711 1.00 59.94 85 TYR A O 1
ATOM 681 N N . GLN A 1 86 ? 11.543 5.501 8.706 1.00 66.56 86 GLN A N 1
ATOM 682 C CA . GLN A 1 86 ? 12.270 4.591 7.818 1.00 66.56 86 GLN A CA 1
ATOM 683 C C . GLN A 1 86 ? 11.722 4.645 6.373 1.00 66.56 86 GLN A C 1
ATOM 685 O O . GLN A 1 86 ? 10.580 5.053 6.139 1.00 66.56 86 GLN A O 1
ATOM 690 N N . PHE A 1 87 ? 12.535 4.187 5.411 1.00 66.44 87 PHE A N 1
ATOM 691 C CA . PHE A 1 87 ? 12.158 3.949 4.006 1.00 66.44 87 PHE A CA 1
ATOM 692 C C . PHE A 1 87 ? 12.051 2.440 3.733 1.00 66.44 87 PHE A C 1
ATOM 694 O O . PHE A 1 87 ? 12.875 1.895 2.993 1.00 66.44 87 PHE A O 1
ATOM 701 N N . PRO A 1 88 ? 11.123 1.713 4.379 1.00 77.38 88 PRO A N 1
ATOM 702 C CA . PRO A 1 88 ? 11.170 0.265 4.368 1.00 77.38 88 PRO A CA 1
ATOM 703 C C . PRO A 1 88 ? 10.416 -0.318 3.172 1.00 77.38 88 PRO A C 1
ATOM 705 O O . PRO A 1 88 ? 10.079 -1.487 3.209 1.00 77.38 88 PRO A O 1
ATOM 708 N N . TRP A 1 89 ? 10.068 0.460 2.147 1.00 88.31 89 TRP A N 1
ATOM 709 C CA . TRP A 1 89 ? 9.284 -0.031 1.013 1.00 88.31 89 TRP A CA 1
ATOM 710 C C . TRP A 1 89 ? 10.019 0.206 -0.295 1.00 88.31 89 TRP A C 1
ATOM 712 O O . TRP A 1 89 ? 10.689 1.219 -0.448 1.00 88.31 89 TRP A O 1
ATOM 722 N N . SER A 1 90 ? 9.878 -0.698 -1.258 1.00 89.69 90 SER A N 1
ATOM 723 C CA . SER A 1 90 ? 10.299 -0.470 -2.638 1.00 89.69 90 SER A CA 1
ATOM 724 C C . SER A 1 90 ? 9.200 -0.840 -3.615 1.00 89.69 90 SER A C 1
ATOM 726 O O . SER A 1 90 ? 8.450 -1.795 -3.402 1.00 89.69 90 SER A O 1
ATOM 728 N N . ILE A 1 91 ? 9.121 -0.074 -4.699 1.00 89.56 91 ILE A N 1
ATOM 729 C CA . ILE A 1 91 ? 8.192 -0.333 -5.795 1.00 89.56 91 ILE A CA 1
ATOM 730 C C . ILE A 1 91 ? 8.833 -1.358 -6.729 1.00 89.56 91 ILE A C 1
ATOM 732 O O . ILE A 1 91 ? 9.962 -1.164 -7.190 1.00 89.56 91 ILE A O 1
ATOM 736 N N . LYS A 1 92 ? 8.125 -2.449 -7.019 1.00 89.06 92 LYS A N 1
ATOM 737 C CA . LYS A 1 92 ? 8.510 -3.428 -8.044 1.00 89.06 92 LYS A CA 1
ATOM 738 C C . LYS A 1 92 ? 7.453 -3.470 -9.136 1.00 89.06 92 LYS A C 1
ATOM 740 O O . LYS A 1 92 ? 6.268 -3.306 -8.858 1.00 89.06 92 LYS A O 1
ATOM 745 N N . HIS A 1 93 ? 7.870 -3.768 -10.360 1.00 87.19 93 HIS A N 1
ATOM 746 C CA . HIS A 1 93 ? 6.922 -4.130 -11.406 1.00 87.19 93 HIS A CA 1
ATOM 747 C C . HIS A 1 93 ? 6.210 -5.436 -11.060 1.00 87.19 93 HIS A C 1
ATOM 749 O O . HIS A 1 93 ? 6.866 -6.436 -10.763 1.00 87.19 93 HIS A O 1
ATOM 755 N N . TYR A 1 94 ? 4.884 -5.461 -11.200 1.00 85.00 94 TYR A N 1
ATOM 756 C CA . TYR A 1 94 ? 4.121 -6.699 -11.045 1.00 85.00 94 TYR A CA 1
ATOM 757 C C . TYR A 1 94 ? 4.505 -7.761 -12.090 1.00 85.00 94 TYR A C 1
ATOM 759 O O . TYR A 1 94 ? 4.712 -8.925 -11.759 1.00 85.00 94 TYR A O 1
ATOM 767 N N . HIS A 1 95 ? 4.679 -7.350 -13.350 1.00 79.44 95 HIS A N 1
ATOM 768 C CA . HIS A 1 95 ? 5.039 -8.241 -14.462 1.00 79.44 95 HIS A CA 1
ATOM 769 C C . HIS A 1 95 ? 6.546 -8.505 -14.604 1.00 79.44 95 HIS A C 1
ATOM 771 O O . HIS A 1 95 ? 6.967 -9.114 -15.584 1.00 79.44 95 HIS A O 1
ATOM 777 N N . ASN A 1 96 ? 7.363 -8.075 -13.634 1.00 66.25 96 ASN A N 1
ATOM 778 C CA . ASN A 1 96 ? 8.813 -8.291 -13.630 1.00 66.25 96 ASN A CA 1
ATOM 779 C C . ASN A 1 96 ? 9.519 -7.806 -14.921 1.00 66.25 96 ASN A C 1
ATOM 781 O O . ASN A 1 96 ? 10.407 -8.477 -15.447 1.00 66.25 96 ASN A O 1
ATOM 785 N N . HIS A 1 97 ? 9.105 -6.643 -15.440 1.00 64.44 97 HIS A N 1
ATOM 786 C CA . HIS A 1 97 ? 9.807 -5.950 -16.523 1.00 64.44 97 HIS A CA 1
ATOM 787 C C . HIS A 1 97 ? 11.140 -5.358 -16.038 1.00 64.44 97 HIS A C 1
ATOM 789 O O . HIS A 1 97 ? 11.405 -5.266 -14.834 1.00 64.44 97 HIS A O 1
ATOM 795 N N . ASP A 1 98 ? 11.994 -4.972 -16.988 1.00 60.88 98 ASP A N 1
ATOM 796 C CA . ASP A 1 98 ? 13.300 -4.384 -16.707 1.00 60.88 98 ASP A CA 1
ATOM 797 C C . ASP A 1 98 ? 13.111 -3.101 -15.868 1.00 60.88 98 ASP A C 1
ATOM 799 O O . ASP A 1 98 ? 12.604 -2.091 -16.342 1.00 60.88 98 ASP A O 1
ATOM 803 N N . ASN A 1 99 ? 13.484 -3.155 -14.584 1.00 63.84 99 ASN A N 1
ATOM 804 C CA . ASN A 1 99 ? 13.226 -2.113 -13.574 1.00 63.84 99 ASN A CA 1
ATOM 805 C C . ASN A 1 99 ? 14.145 -0.877 -13.737 1.00 63.84 99 ASN A C 1
ATOM 807 O O . ASN A 1 99 ? 14.660 -0.362 -12.748 1.00 63.84 99 ASN A O 1
ATOM 811 N N . LYS A 1 100 ? 14.458 -0.478 -14.973 1.00 64.62 100 LYS A N 1
ATOM 812 C CA . LYS A 1 100 ? 15.337 0.664 -15.289 1.00 64.62 100 LYS A CA 1
ATOM 813 C C . LYS A 1 100 ? 14.559 1.940 -15.608 1.00 64.62 100 LYS A C 1
ATOM 815 O O . LYS A 1 100 ? 15.170 2.952 -15.932 1.00 64.62 100 LYS A O 1
ATOM 820 N N . GLU A 1 101 ? 13.233 1.871 -15.565 1.00 81.62 101 GLU A N 1
ATOM 821 C CA . GLU A 1 101 ? 12.353 2.998 -15.841 1.00 81.62 101 GLU A CA 1
ATOM 822 C C . GLU A 1 101 ? 11.849 3.665 -14.556 1.00 81.62 101 GLU A C 1
ATOM 824 O O . GLU A 1 101 ? 11.982 3.142 -13.446 1.00 81.62 101 GLU A O 1
ATOM 829 N N . ASN A 1 102 ? 11.237 4.830 -14.743 1.00 85.69 102 ASN A N 1
ATOM 830 C CA . ASN A 1 102 ? 10.526 5.551 -13.701 1.00 85.69 102 ASN A CA 1
ATOM 831 C C . ASN A 1 102 ? 9.112 4.987 -13.553 1.00 85.69 102 ASN A C 1
ATOM 833 O O . ASN A 1 102 ? 8.482 4.608 -14.544 1.00 85.69 102 ASN A O 1
ATOM 837 N N . VAL A 1 103 ? 8.597 5.020 -12.331 1.00 86.25 103 VAL A N 1
ATOM 838 C CA . VAL A 1 103 ? 7.205 4.721 -12.003 1.00 86.25 103 VAL A CA 1
ATOM 839 C C . VAL A 1 103 ? 6.297 5.804 -12.586 1.00 86.25 103 VAL A C 1
ATOM 841 O O . VAL A 1 103 ? 6.552 7.000 -12.416 1.00 86.25 103 VAL A O 1
ATOM 844 N N . LYS A 1 104 ? 5.231 5.390 -13.268 1.00 85.50 104 LYS A N 1
ATOM 845 C CA . LYS A 1 104 ? 4.249 6.257 -13.930 1.00 85.50 104 LYS A CA 1
ATOM 846 C C . LYS A 1 104 ? 2.865 6.062 -13.311 1.00 85.50 104 LYS A C 1
ATOM 848 O O . LYS A 1 104 ? 2.580 5.056 -12.662 1.00 85.50 104 LYS A O 1
ATOM 853 N N . SER A 1 105 ? 1.991 7.046 -13.518 1.00 85.94 105 SER A N 1
ATOM 854 C CA . SER A 1 105 ? 0.568 6.879 -13.204 1.00 85.94 105 SER A CA 1
ATOM 855 C C . SER A 1 105 ? 0.007 5.694 -13.995 1.00 85.94 105 SER A C 1
ATOM 857 O O . SER A 1 105 ? 0.390 5.502 -15.148 1.00 85.94 105 SER A O 1
ATOM 859 N N . GLN A 1 106 ? -0.912 4.944 -13.389 1.00 86.56 106 GLN A N 1
ATOM 860 C CA . GLN A 1 106 ? -1.550 3.728 -13.912 1.00 86.56 106 GLN A CA 1
ATOM 861 C C . GLN A 1 106 ? -0.657 2.482 -13.975 1.00 86.56 106 GLN A C 1
ATOM 863 O O . GLN A 1 106 ? -1.121 1.423 -14.403 1.00 86.56 106 GLN A O 1
ATOM 868 N N . ASP A 1 107 ? 0.590 2.560 -13.508 1.00 88.00 107 ASP A N 1
ATOM 869 C CA . ASP A 1 107 ? 1.424 1.372 -13.385 1.00 88.00 107 ASP A CA 1
ATOM 870 C C . ASP A 1 107 ? 0.855 0.407 -12.334 1.00 88.00 107 ASP A C 1
ATOM 872 O O . ASP A 1 107 ? 0.492 0.807 -11.223 1.00 88.00 107 ASP A O 1
ATOM 876 N N . ILE A 1 108 ? 0.835 -0.886 -12.681 1.00 90.44 108 ILE A N 1
ATOM 877 C CA . ILE A 1 108 ? 0.520 -1.970 -11.748 1.00 90.44 108 ILE A CA 1
ATOM 878 C C . ILE A 1 108 ? 1.806 -2.442 -11.077 1.00 90.44 108 ILE A C 1
ATOM 880 O O . ILE A 1 108 ? 2.718 -2.997 -11.707 1.00 90.44 108 ILE A O 1
ATOM 884 N N . ILE A 1 109 ? 1.861 -2.232 -9.770 1.00 92.00 109 ILE A N 1
ATOM 885 C CA . ILE A 1 109 ? 3.053 -2.416 -8.960 1.00 92.00 109 ILE A CA 1
ATOM 886 C C . ILE A 1 109 ? 2.837 -3.433 -7.841 1.00 92.00 109 ILE A C 1
ATOM 888 O O . ILE A 1 109 ? 1.716 -3.745 -7.442 1.00 92.00 109 ILE A O 1
ATOM 892 N N . LEU A 1 110 ? 3.955 -3.903 -7.299 1.00 93.56 110 LEU A N 1
ATOM 893 C CA . LEU A 1 110 ? 4.039 -4.522 -5.984 1.00 93.56 110 LEU A CA 1
ATOM 894 C C . LEU A 1 110 ? 4.748 -3.550 -5.039 1.00 93.56 110 LEU A C 1
ATOM 896 O O . LEU A 1 110 ? 5.777 -2.967 -5.395 1.00 93.56 110 LEU A O 1
ATOM 900 N N . LEU A 1 111 ? 4.243 -3.430 -3.814 1.00 93.25 111 LEU A N 1
ATOM 901 C CA . LEU A 1 111 ? 4.951 -2.769 -2.721 1.00 93.25 111 LEU A CA 1
ATOM 902 C C . LEU A 1 111 ? 5.658 -3.837 -1.895 1.00 93.25 111 LEU A C 1
ATOM 904 O O . LEU A 1 111 ? 5.014 -4.620 -1.199 1.00 93.25 111 LEU A O 1
ATOM 908 N N . GLN A 1 112 ? 6.984 -3.884 -2.004 1.00 92.31 112 GLN A N 1
ATOM 909 C CA . GLN A 1 112 ? 7.824 -4.818 -1.263 1.00 92.31 112 GLN A CA 1
ATOM 910 C C . GLN A 1 112 ? 8.372 -4.153 -0.006 1.00 92.31 112 GLN A C 1
ATOM 912 O O . GLN A 1 112 ? 8.987 -3.090 -0.095 1.00 92.31 112 GLN A O 1
ATOM 917 N N . TRP A 1 113 ? 8.202 -4.802 1.140 1.00 89.00 113 TRP A N 1
ATOM 918 C CA . TRP A 1 113 ? 8.817 -4.388 2.390 1.00 89.00 113 TRP A CA 1
ATOM 919 C C . TRP A 1 113 ? 10.284 -4.843 2.436 1.00 89.00 113 TRP A C 1
ATOM 921 O O . TRP A 1 113 ? 10.592 -6.029 2.314 1.00 89.00 113 TRP A O 1
ATOM 931 N N . ASN A 1 114 ? 11.183 -3.881 2.611 1.00 80.50 114 ASN A N 1
ATOM 932 C CA . ASN A 1 114 ? 12.617 -4.034 2.790 1.00 80.50 114 ASN A CA 1
ATOM 933 C C . ASN A 1 114 ? 12.929 -3.778 4.269 1.00 80.50 114 ASN A C 1
ATOM 935 O O . ASN A 1 114 ? 12.926 -2.627 4.718 1.00 80.50 114 ASN A O 1
ATOM 939 N N . ASN A 1 115 ? 13.189 -4.835 5.041 1.00 66.81 115 ASN A N 1
ATOM 940 C CA . ASN A 1 115 ? 13.705 -4.642 6.389 1.00 66.81 115 ASN A CA 1
ATOM 941 C C . ASN A 1 115 ? 15.185 -4.245 6.307 1.00 66.81 115 ASN A C 1
ATOM 943 O O . ASN A 1 115 ? 16.026 -5.077 5.981 1.00 66.81 115 ASN A O 1
ATOM 947 N N . ASN A 1 116 ? 15.502 -2.987 6.610 1.00 52.62 116 ASN A N 1
ATOM 948 C CA . ASN A 1 116 ? 16.876 -2.476 6.603 1.00 52.62 116 ASN A CA 1
ATOM 949 C C . ASN A 1 116 ? 17.672 -2.841 7.872 1.00 52.62 116 ASN A C 1
ATOM 951 O O . ASN A 1 116 ? 18.730 -2.263 8.105 1.00 52.62 116 ASN A O 1
ATOM 955 N N . ASP A 1 117 ? 17.222 -3.803 8.683 1.00 47.31 117 ASP A N 1
ATOM 956 C CA . ASP A 1 117 ? 18.029 -4.343 9.790 1.00 47.31 117 ASP A CA 1
ATOM 957 C C . ASP A 1 117 ? 19.311 -5.072 9.317 1.00 47.31 117 ASP A C 1
ATOM 959 O O . ASP A 1 117 ? 20.125 -5.506 10.134 1.00 47.31 117 ASP A O 1
ATOM 963 N N . SER A 1 118 ? 19.559 -5.161 8.007 1.00 42.69 118 SER A N 1
ATOM 964 C CA . SER A 1 118 ? 20.822 -5.616 7.426 1.00 42.69 118 SER A CA 1
ATOM 965 C C . SER A 1 118 ? 21.923 -4.545 7.518 1.00 42.69 118 SER A C 1
ATOM 967 O O . SER A 1 118 ? 22.436 -4.061 6.511 1.00 42.69 118 SER A O 1
ATOM 969 N N . ASN A 1 119 ? 22.363 -4.220 8.733 1.00 36.59 119 ASN A N 1
ATOM 970 C CA . ASN A 1 119 ? 23.727 -3.727 8.958 1.00 36.59 119 ASN A CA 1
ATOM 971 C C . ASN A 1 119 ? 24.728 -4.900 8.904 1.00 36.59 119 ASN A C 1
ATOM 973 O O . ASN A 1 119 ? 25.483 -5.100 9.851 1.00 36.59 119 ASN A O 1
ATOM 977 N N . ASN A 1 120 ? 24.731 -5.712 7.840 1.00 33.94 120 ASN A N 1
ATOM 978 C CA . ASN A 1 120 ? 25.785 -6.709 7.636 1.00 33.94 120 ASN A CA 1
ATOM 979 C C . ASN A 1 120 ? 25.962 -7.085 6.155 1.00 33.94 120 ASN A C 1
ATOM 981 O O . ASN A 1 120 ? 25.159 -7.815 5.591 1.00 33.94 120 ASN A O 1
ATOM 985 N N . PHE A 1 121 ? 27.045 -6.540 5.592 1.00 36.81 121 PHE A N 1
ATOM 986 C CA . PHE A 1 121 ? 27.954 -7.060 4.562 1.00 36.81 121 PHE A CA 1
ATOM 987 C C . PHE A 1 121 ? 27.423 -8.034 3.503 1.00 36.81 121 PHE A C 1
ATOM 989 O O . PHE A 1 121 ? 27.209 -9.203 3.810 1.00 36.81 121 PHE A O 1
ATOM 996 N N . ASP A 1 122 ? 27.403 -7.553 2.251 1.00 38.12 122 ASP A N 1
ATOM 997 C CA . AS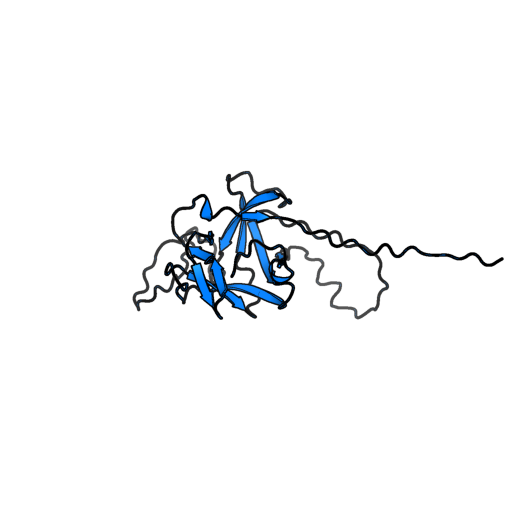P A 1 122 ? 27.870 -8.200 1.006 1.00 38.12 122 ASP A CA 1
ATOM 998 C C . ASP A 1 122 ? 28.183 -9.706 1.067 1.00 38.12 122 ASP A C 1
ATOM 1000 O O . ASP A 1 122 ? 29.289 -10.147 0.764 1.00 38.12 122 ASP A O 1
ATOM 1004 N N . ASN A 1 123 ? 27.200 -10.520 1.421 1.00 39.97 123 ASN A N 1
ATOM 1005 C CA . ASN A 1 123 ? 27.201 -11.947 1.163 1.00 39.97 123 ASN A CA 1
ATOM 1006 C C . ASN A 1 123 ? 25.793 -12.290 0.691 1.00 39.97 123 ASN A C 1
ATOM 1008 O O . ASN A 1 123 ? 24.819 -11.807 1.261 1.00 39.97 123 ASN A O 1
ATOM 1012 N N . ASP A 1 124 ? 25.698 -13.110 -0.351 1.00 46.78 124 ASP A N 1
ATOM 1013 C CA . ASP A 1 124 ? 24.478 -13.535 -1.060 1.00 46.78 124 ASP A CA 1
ATOM 1014 C C . ASP A 1 124 ? 23.354 -14.154 -0.184 1.00 46.78 124 ASP A C 1
ATOM 1016 O O . ASP A 1 124 ? 22.323 -14.571 -0.706 1.00 46.78 124 ASP A O 1
ATOM 1020 N N . ASP A 1 125 ? 23.502 -14.174 1.142 1.00 46.97 125 ASP A N 1
ATOM 1021 C CA . ASP A 1 125 ? 22.531 -14.649 2.124 1.00 46.97 125 ASP A CA 1
ATOM 1022 C C . ASP A 1 125 ? 22.035 -13.479 2.993 1.00 46.97 125 ASP A C 1
ATOM 1024 O O . ASP A 1 125 ? 22.477 -13.259 4.124 1.00 46.97 125 ASP A O 1
ATOM 1028 N N . ASN A 1 126 ? 21.073 -12.715 2.468 1.00 47.91 126 ASN A N 1
ATOM 1029 C CA . ASN A 1 126 ? 20.275 -11.815 3.296 1.00 47.91 126 ASN A CA 1
ATOM 1030 C C . ASN A 1 126 ? 19.390 -12.684 4.207 1.00 47.91 126 ASN A C 1
ATOM 1032 O O . ASN A 1 126 ? 18.362 -13.187 3.763 1.00 47.91 126 ASN A O 1
ATOM 1036 N N . ASP A 1 127 ? 19.775 -12.898 5.461 1.00 48.16 127 ASP A N 1
ATOM 1037 C CA . ASP A 1 127 ? 18.903 -13.456 6.502 1.00 48.16 127 ASP A CA 1
ATOM 1038 C C . ASP A 1 127 ? 18.203 -12.281 7.213 1.00 48.16 127 ASP A C 1
ATOM 1040 O O . ASP A 1 127 ? 18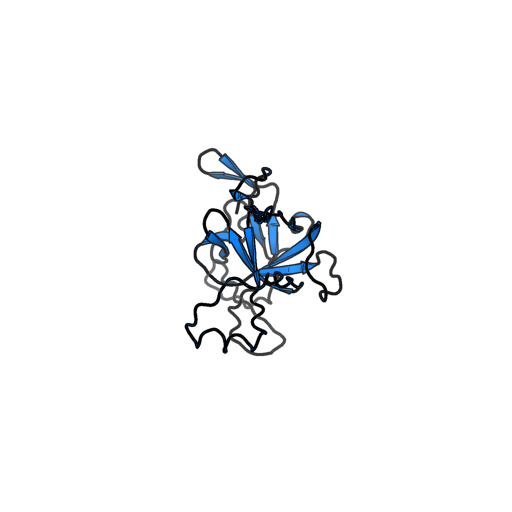.835 -11.513 7.938 1.00 48.16 127 ASP A O 1
ATOM 1044 N N . ILE A 1 128 ? 16.890 -12.117 7.018 1.00 50.66 128 ILE A N 1
ATOM 1045 C CA . ILE A 1 128 ? 16.076 -11.242 7.874 1.00 50.66 128 ILE A CA 1
ATOM 1046 C C . ILE A 1 128 ? 15.744 -12.048 9.125 1.00 50.66 128 ILE A C 1
ATOM 1048 O O . ILE A 1 128 ? 15.155 -13.125 9.035 1.00 50.66 128 ILE A O 1
ATOM 1052 N N . PHE A 1 129 ? 16.051 -11.501 10.301 1.00 49.31 129 PHE A N 1
ATOM 1053 C CA . PHE A 1 129 ? 15.496 -12.004 11.553 1.00 49.31 129 PHE A CA 1
ATOM 1054 C C . PHE A 1 129 ? 13.998 -11.690 11.585 1.00 49.31 129 PHE A C 1
ATOM 1056 O O . PHE A 1 129 ? 13.567 -10.643 12.066 1.00 49.31 129 PHE A O 1
ATOM 1063 N N . VAL A 1 130 ? 13.182 -12.592 11.044 1.00 47.72 130 VAL A N 1
ATOM 1064 C CA . VAL A 1 130 ? 11.760 -12.619 11.378 1.00 47.72 130 VAL A CA 1
ATOM 1065 C C . VAL A 1 130 ? 11.717 -13.090 12.820 1.00 47.72 130 VAL A C 1
ATOM 1067 O O . VAL A 1 130 ? 12.136 -14.208 13.089 1.00 47.72 130 VAL A O 1
ATOM 1070 N N . TYR A 1 131 ? 11.283 -12.248 13.754 1.00 51.50 131 TYR A N 1
ATOM 1071 C CA . TYR A 1 131 ? 10.963 -12.698 15.105 1.00 51.50 131 TYR A CA 1
ATOM 1072 C C . TYR A 1 131 ? 9.576 -13.330 15.025 1.00 51.50 131 TYR A C 1
ATOM 1074 O O . TYR A 1 131 ? 8.586 -12.593 15.045 1.00 51.50 131 TYR A O 1
ATOM 1082 N N . PRO A 1 132 ? 9.439 -14.665 14.893 1.00 44.75 132 PRO A N 1
ATOM 1083 C CA . PRO A 1 132 ? 8.124 -15.240 15.053 1.00 44.75 132 PRO A CA 1
ATOM 1084 C C . PRO A 1 132 ? 7.740 -15.010 16.515 1.00 44.75 132 PRO A C 1
ATOM 1086 O O . PRO A 1 132 ? 8.585 -14.934 17.405 1.00 44.75 132 PRO A O 1
ATOM 1089 N N . HIS A 1 133 ? 6.448 -14.947 16.786 1.00 48.72 133 HIS A N 1
ATOM 1090 C CA . HIS A 1 133 ? 5.870 -14.776 18.120 1.00 48.72 133 HIS A CA 1
ATOM 1091 C C . HIS A 1 133 ? 6.252 -15.876 19.153 1.00 48.72 133 HIS A C 1
ATOM 1093 O O . HIS A 1 133 ? 5.672 -15.939 20.235 1.00 48.72 133 HIS A O 1
ATOM 1099 N N . HIS A 1 134 ? 7.214 -16.750 18.839 1.00 45.16 134 HIS A N 1
ATOM 1100 C CA . HIS A 1 134 ? 7.747 -17.822 19.664 1.00 45.16 134 HIS A CA 1
ATOM 1101 C C . HIS A 1 134 ? 9.263 -17.657 19.830 1.00 45.16 134 HIS A C 1
ATOM 1103 O O . HIS A 1 134 ? 9.972 -17.432 18.857 1.00 45.16 134 HIS A O 1
ATOM 1109 N N . ASN A 1 135 ? 9.750 -17.843 21.060 1.00 45.09 135 ASN A N 1
ATOM 1110 C CA . ASN A 1 135 ? 11.138 -17.689 21.536 1.00 45.09 135 ASN A CA 1
ATOM 1111 C C . ASN A 1 135 ? 12.208 -18.582 20.857 1.00 45.09 135 ASN A C 1
ATOM 1113 O O . ASN A 1 135 ? 13.264 -18.825 21.437 1.00 45.09 135 ASN A O 1
ATOM 1117 N N . ASN A 1 136 ? 11.961 -19.084 19.650 1.00 44.78 136 ASN A N 1
ATOM 1118 C CA . ASN A 1 136 ? 12.890 -19.889 18.878 1.00 44.78 136 ASN A CA 1
ATOM 1119 C C . ASN A 1 136 ? 13.310 -19.082 17.650 1.00 44.78 136 ASN A C 1
ATOM 1121 O O . ASN A 1 136 ? 12.531 -18.921 16.712 1.00 44.78 136 ASN A O 1
ATOM 1125 N N . VAL A 1 137 ? 14.546 -18.582 17.662 1.00 48.00 137 VAL A N 1
ATOM 1126 C CA . VAL A 1 137 ? 15.179 -17.970 16.489 1.00 48.00 137 VAL A CA 1
ATOM 1127 C C . VAL A 1 137 ? 15.337 -19.064 15.433 1.00 48.00 137 VAL A C 1
ATOM 1129 O O . VAL A 1 137 ? 16.271 -19.862 15.494 1.00 48.00 137 VAL A O 1
ATOM 1132 N N . GLN A 1 138 ? 14.397 -19.148 14.494 1.00 46.31 138 GLN A N 1
ATOM 1133 C CA . GLN A 1 138 ? 14.571 -19.960 13.297 1.00 46.31 138 GLN A CA 1
ATOM 1134 C C . GLN A 1 138 ? 15.194 -19.077 12.226 1.00 46.31 138 GLN A C 1
ATOM 1136 O O . GLN A 1 138 ? 14.652 -18.041 11.851 1.00 46.31 138 GLN A O 1
ATOM 1141 N N . ARG A 1 139 ? 16.383 -19.483 11.786 1.00 46.22 139 ARG A N 1
ATOM 1142 C CA . ARG A 1 139 ? 17.126 -18.851 10.703 1.00 46.22 139 ARG A CA 1
ATOM 1143 C C . ARG A 1 139 ? 16.455 -19.266 9.388 1.00 46.22 139 ARG A C 1
ATOM 1145 O O . ARG A 1 139 ? 16.867 -20.235 8.756 1.00 46.22 139 ARG A O 1
ATOM 1152 N N . GLU A 1 140 ? 15.331 -18.636 9.061 1.00 50.34 140 GLU A N 1
ATOM 1153 C CA . GLU A 1 140 ? 14.671 -18.820 7.768 1.00 50.34 140 GLU A CA 1
ATOM 1154 C C . GLU A 1 140 ? 15.230 -17.819 6.757 1.00 50.34 140 GLU A C 1
ATOM 1156 O O . GLU A 1 140 ? 15.412 -16.644 7.073 1.00 50.34 140 GLU A O 1
ATOM 1161 N N . ARG A 1 141 ? 15.464 -18.299 5.528 1.00 53.19 141 ARG A N 1
ATOM 1162 C CA . ARG A 1 141 ? 15.828 -17.458 4.382 1.00 53.19 141 ARG A CA 1
ATOM 1163 C C . ARG A 1 141 ? 14.884 -16.265 4.280 1.00 53.19 141 ARG A C 1
ATOM 1165 O O . ARG A 1 141 ? 13.679 -16.418 4.499 1.00 53.19 141 ARG A O 1
ATOM 1172 N N . THR A 1 142 ? 15.413 -15.118 3.853 1.00 57.75 142 THR A N 1
ATOM 1173 C CA . THR A 1 142 ? 14.610 -13.947 3.481 1.00 57.75 142 THR A CA 1
ATOM 1174 C C . THR A 1 142 ? 13.421 -14.345 2.621 1.00 57.75 142 THR A C 1
ATOM 1176 O O . THR A 1 142 ? 13.557 -14.732 1.459 1.00 57.75 142 THR A O 1
ATOM 1179 N N . LYS A 1 143 ? 12.221 -14.213 3.181 1.00 70.62 143 LYS A N 1
ATOM 1180 C CA . LYS A 1 143 ? 11.012 -14.175 2.370 1.00 70.62 143 LYS A CA 1
ATOM 1181 C C . LYS A 1 143 ? 10.769 -12.730 1.986 1.00 70.62 143 LYS A C 1
ATOM 1183 O O . LYS A 1 143 ? 10.733 -11.848 2.841 1.00 70.62 143 LYS A O 1
ATOM 1188 N N . ASN A 1 144 ? 10.612 -12.494 0.688 1.00 84.19 144 ASN A N 1
ATOM 1189 C CA . ASN A 1 144 ? 10.133 -11.208 0.212 1.00 84.19 144 ASN A CA 1
ATOM 1190 C C . ASN A 1 144 ? 8.734 -10.979 0.789 1.00 84.19 144 ASN A C 1
ATOM 1192 O O . ASN A 1 144 ? 7.854 -11.830 0.644 1.00 84.19 144 ASN A O 1
ATOM 1196 N N . MET A 1 145 ? 8.555 -9.842 1.451 1.00 90.75 145 MET A N 1
ATOM 1197 C CA . MET A 1 145 ? 7.302 -9.472 2.089 1.00 90.75 145 MET A CA 1
ATOM 1198 C C . MET A 1 145 ? 6.612 -8.391 1.271 1.00 90.75 145 MET A C 1
ATOM 1200 O O . MET A 1 145 ? 7.259 -7.430 0.855 1.00 90.75 145 MET A O 1
ATOM 1204 N N . PHE A 1 146 ? 5.312 -8.538 1.040 1.00 93.69 146 PHE A N 1
ATOM 1205 C CA . PHE A 1 146 ? 4.552 -7.655 0.158 1.00 93.69 146 PHE A CA 1
ATOM 1206 C C . PHE A 1 146 ? 3.298 -7.124 0.832 1.00 93.69 146 PHE A C 1
ATOM 1208 O O . PHE A 1 146 ? 2.744 -7.757 1.735 1.00 93.69 146 PHE A O 1
ATOM 1215 N N . LEU A 1 147 ? 2.874 -5.945 0.383 1.00 95.56 147 LEU A N 1
ATOM 1216 C CA . LEU A 1 147 ? 1.612 -5.353 0.787 1.00 95.56 147 LEU A CA 1
ATOM 1217 C C . LEU A 1 147 ? 0.441 -6.033 0.074 1.00 95.56 147 LEU A C 1
ATOM 1219 O O . LEU A 1 147 ? 0.445 -6.149 -1.151 1.00 95.56 147 LEU A O 1
ATOM 1223 N N . ARG A 1 148 ? -0.588 -6.386 0.840 1.00 95.75 148 ARG A N 1
ATOM 1224 C CA . ARG A 1 148 ? -1.791 -7.069 0.365 1.00 95.75 148 ARG A CA 1
ATOM 1225 C C . ARG A 1 148 ? -3.048 -6.417 0.905 1.00 95.75 148 ARG A C 1
ATOM 1227 O O . ARG A 1 148 ? -3.102 -6.053 2.079 1.00 95.75 148 ARG A O 1
ATOM 1234 N N . SER A 1 149 ? -4.068 -6.354 0.060 1.00 94.62 149 SER A N 1
ATOM 1235 C CA . SER A 1 149 ? -5.463 -6.164 0.469 1.00 94.62 149 SER A CA 1
ATOM 1236 C C . SER A 1 149 ? -6.261 -7.441 0.196 1.00 94.62 149 SER A C 1
ATOM 1238 O O . SER A 1 149 ? -5.804 -8.312 -0.538 1.00 94.62 149 SER A O 1
ATOM 1240 N N . HIS A 1 150 ? -7.421 -7.627 0.815 1.00 93.31 150 HIS A N 1
ATOM 1241 C CA . HIS A 1 150 ? -8.251 -8.823 0.630 1.00 93.31 150 HIS A CA 1
ATOM 1242 C C . HIS A 1 150 ? -9.666 -8.608 1.173 1.00 93.31 150 HIS A C 1
ATOM 1244 O O . HIS A 1 150 ? -9.934 -7.619 1.843 1.00 93.31 150 HIS A O 1
ATOM 1250 N N . ASP A 1 151 ? -10.583 -9.542 0.922 1.00 94.56 151 ASP A N 1
ATOM 1251 C CA . ASP A 1 151 ? -12.009 -9.408 1.277 1.00 94.56 151 ASP A CA 1
ATOM 1252 C C . ASP A 1 151 ? -12.314 -9.621 2.774 1.00 94.56 151 ASP A C 1
ATOM 1254 O O . ASP A 1 151 ? -13.437 -9.961 3.148 1.00 94.56 151 ASP A O 1
ATOM 1258 N N . LEU A 1 152 ? -11.315 -9.462 3.648 1.00 94.00 152 LEU A N 1
ATOM 1259 C CA . LEU A 1 152 ? -11.528 -9.480 5.092 1.00 94.00 152 LEU A CA 1
ATOM 1260 C C . LEU A 1 152 ? -11.590 -8.051 5.619 1.00 94.00 152 LEU A C 1
ATOM 1262 O O . LEU A 1 152 ? -10.795 -7.192 5.240 1.00 94.00 152 LEU A O 1
ATOM 1266 N N . ASN A 1 153 ? -12.531 -7.829 6.532 1.00 94.25 153 ASN A N 1
ATOM 1267 C CA . ASN A 1 153 ? -12.817 -6.524 7.105 1.00 94.25 153 ASN A CA 1
ATOM 1268 C C . ASN A 1 153 ? -12.749 -6.584 8.630 1.00 94.25 153 ASN A C 1
ATOM 1270 O O . ASN A 1 153 ? -13.048 -7.614 9.238 1.00 94.25 153 ASN A O 1
ATOM 1274 N N . PHE A 1 154 ? -12.438 -5.452 9.249 1.00 91.81 154 PHE A N 1
ATOM 1275 C CA . PHE A 1 154 ? -12.543 -5.241 10.690 1.00 91.81 154 PHE A CA 1
ATOM 1276 C C . PHE A 1 154 ? -13.359 -3.979 10.976 1.00 91.81 154 PHE A C 1
ATOM 1278 O O . PHE A 1 154 ? -13.502 -3.112 10.113 1.00 91.81 154 PHE A O 1
ATOM 1285 N N . THR A 1 155 ? -13.909 -3.882 12.185 1.00 92.88 155 THR A N 1
ATOM 1286 C CA . THR A 1 155 ? -14.754 -2.754 12.591 1.00 92.88 155 THR A CA 1
ATOM 1287 C C . THR A 1 155 ? -14.029 -1.884 13.610 1.00 92.88 155 THR A C 1
ATOM 1289 O O . THR A 1 155 ? -13.496 -2.398 14.594 1.00 92.88 155 THR A O 1
ATOM 1292 N N . VAL A 1 156 ? -14.041 -0.571 13.392 1.00 89.62 156 VAL A N 1
ATOM 1293 C CA . VAL A 1 156 ? -13.595 0.449 14.353 1.00 89.62 156 VAL A CA 1
ATOM 1294 C C . VAL A 1 156 ? -14.669 1.529 14.391 1.00 89.62 156 VAL A C 1
ATOM 1296 O O . VAL A 1 156 ? -15.127 1.961 13.341 1.00 89.62 156 VAL A O 1
ATOM 1299 N N . ASP A 1 157 ? -15.112 1.923 15.585 1.00 92.19 157 ASP A N 1
ATOM 1300 C CA . ASP A 1 157 ? -16.121 2.977 15.779 1.00 92.19 157 ASP A CA 1
ATOM 1301 C C . ASP A 1 157 ? -17.405 2.795 14.937 1.00 92.19 157 ASP A C 1
ATOM 1303 O O . ASP A 1 157 ? -17.961 3.745 14.397 1.00 92.19 157 ASP A O 1
ATOM 1307 N N . ASN A 1 158 ? -17.896 1.551 14.845 1.00 91.31 158 ASN A N 1
ATOM 1308 C CA . ASN A 1 158 ? -19.050 1.123 14.031 1.00 91.31 158 ASN A CA 1
ATOM 1309 C C . ASN A 1 158 ? -18.888 1.274 12.508 1.00 91.31 158 ASN A C 1
ATOM 1311 O O . ASN A 1 158 ? -19.828 0.981 11.768 1.00 91.31 158 ASN A O 1
ATOM 1315 N N . GLU A 1 159 ? -17.708 1.647 12.024 1.00 90.50 159 GLU A N 1
ATOM 1316 C CA . GLU A 1 159 ? -17.370 1.643 10.604 1.00 90.50 159 GLU A CA 1
ATOM 1317 C C . GLU A 1 159 ? -16.569 0.388 10.248 1.00 90.50 159 GLU A C 1
ATOM 1319 O O . GLU A 1 159 ? -15.744 -0.093 11.026 1.00 90.50 159 GLU A O 1
ATOM 1324 N N . SER A 1 160 ? -16.850 -0.186 9.076 1.00 90.94 160 SER A N 1
ATOM 1325 C CA . SER A 1 160 ? -16.168 -1.386 8.583 1.00 90.94 160 SER A CA 1
ATOM 1326 C C . SER A 1 160 ? -15.127 -1.012 7.544 1.00 90.94 160 SER A C 1
ATOM 1328 O O . SER A 1 160 ? -15.419 -0.282 6.600 1.00 90.94 160 SER A O 1
ATOM 1330 N N . TYR A 1 161 ? -13.930 -1.562 7.701 1.00 89.12 161 TYR A N 1
ATOM 1331 C CA . TYR A 1 161 ? -12.781 -1.245 6.870 1.00 89.12 161 TYR A CA 1
ATOM 1332 C C . TYR A 1 161 ? -12.133 -2.512 6.338 1.00 89.12 161 TYR A C 1
ATOM 1334 O O . TYR A 1 161 ? -11.991 -3.493 7.071 1.00 89.12 161 TYR A O 1
ATOM 1342 N N . GLN A 1 162 ? -11.699 -2.461 5.080 1.00 93.31 162 GLN A N 1
ATOM 1343 C CA . GLN A 1 162 ? -10.922 -3.534 4.476 1.00 93.31 162 GLN A CA 1
ATOM 1344 C C . GLN A 1 162 ? -9.542 -3.632 5.128 1.00 93.31 162 GLN A C 1
ATOM 1346 O O . GLN A 1 162 ? -8.867 -2.618 5.348 1.00 93.31 162 GLN A O 1
ATOM 1351 N N . GLU A 1 163 ? -9.126 -4.856 5.446 1.00 94.38 163 GLU A N 1
ATOM 1352 C CA . GLU A 1 163 ? -7.812 -5.131 6.010 1.00 94.38 163 GLU A CA 1
ATOM 1353 C C . GLU A 1 163 ? -6.717 -4.996 4.942 1.00 94.38 163 GLU A C 1
ATOM 1355 O O . GLU A 1 163 ? -6.783 -5.579 3.861 1.00 94.38 163 GLU A O 1
ATOM 1360 N N . VAL A 1 164 ? -5.678 -4.234 5.284 1.00 95.19 164 VAL A N 1
ATOM 1361 C CA . VAL A 1 164 ? -4.425 -4.154 4.532 1.00 95.19 164 VAL A CA 1
ATOM 1362 C C . VAL A 1 164 ? -3.313 -4.695 5.420 1.00 95.19 164 VAL A C 1
ATOM 1364 O O . VAL A 1 164 ? -3.174 -4.266 6.570 1.00 95.19 164 VAL A O 1
ATOM 1367 N N . VAL A 1 165 ? -2.517 -5.615 4.884 1.00 94.88 165 VAL A N 1
ATOM 1368 C CA . VAL A 1 165 ? -1.515 -6.385 5.632 1.00 94.88 165 VAL A CA 1
ATOM 1369 C C . VAL A 1 165 ? -0.208 -6.504 4.871 1.00 94.88 165 VAL A C 1
ATOM 1371 O O . VAL A 1 165 ? -0.167 -6.356 3.650 1.00 94.88 165 VAL A O 1
ATOM 1374 N N . THR A 1 166 ? 0.851 -6.858 5.592 1.00 94.00 166 THR A N 1
ATOM 1375 C CA . THR A 1 166 ? 2.090 -7.341 4.983 1.00 94.00 166 THR A CA 1
ATOM 1376 C C . THR A 1 166 ? 2.155 -8.855 5.148 1.00 94.00 166 THR A C 1
ATOM 1378 O O . THR A 1 166 ? 1.902 -9.373 6.236 1.00 94.00 166 THR A O 1
ATOM 1381 N N . HIS A 1 167 ? 2.502 -9.585 4.090 1.00 92.81 167 HIS A N 1
ATOM 1382 C CA . HIS A 1 167 ? 2.597 -11.048 4.117 1.00 92.81 167 HIS A CA 1
ATOM 1383 C C . HIS A 1 167 ? 3.865 -11.547 3.421 1.00 92.81 167 HIS A C 1
ATOM 1385 O O . HIS A 1 167 ? 4.438 -10.870 2.575 1.00 92.81 167 HIS A O 1
ATOM 1391 N N . ASP A 1 168 ? 4.262 -12.771 3.753 1.00 89.75 168 ASP A N 1
ATOM 1392 C CA . ASP A 1 168 ? 5.401 -13.520 3.200 1.00 89.75 168 ASP A CA 1
ATOM 1393 C C . ASP A 1 168 ? 4.967 -14.704 2.303 1.00 89.75 168 ASP A C 1
ATOM 1395 O O . ASP A 1 168 ? 5.769 -15.546 1.900 1.00 89.75 168 ASP A O 1
ATOM 1399 N N . HIS A 1 169 ? 3.665 -14.796 2.022 1.00 90.00 169 HIS A N 1
ATOM 1400 C CA . HIS A 1 169 ? 3.054 -15.848 1.206 1.00 90.00 169 HIS A CA 1
ATOM 1401 C C . HIS A 1 169 ? 3.165 -15.584 -0.309 1.00 90.00 169 HIS A C 1
ATOM 1403 O O . HIS A 1 169 ? 3.573 -14.509 -0.743 1.00 90.00 169 HIS A O 1
ATOM 1409 N N . ARG A 1 170 ? 2.743 -16.562 -1.129 1.00 91.44 170 ARG A N 1
A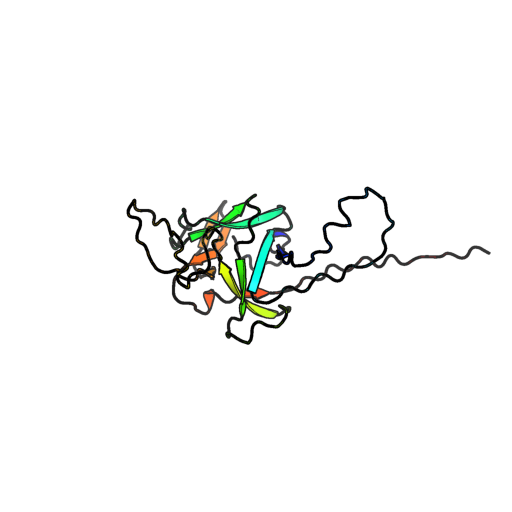TOM 1410 C CA . ARG A 1 170 ? 2.728 -16.464 -2.600 1.00 91.44 170 ARG A CA 1
ATOM 1411 C C . ARG A 1 170 ? 1.998 -15.203 -3.080 1.00 91.44 170 ARG A C 1
ATOM 1413 O O . ARG A 1 170 ? 0.889 -14.927 -2.623 1.00 91.44 170 ARG A O 1
ATOM 1420 N N . ILE A 1 171 ? 2.612 -14.527 -4.052 1.00 92.50 171 ILE A N 1
ATOM 1421 C CA . ILE A 1 171 ? 2.060 -13.348 -4.721 1.00 92.50 171 ILE A CA 1
ATOM 1422 C C . ILE A 1 171 ? 0.858 -13.739 -5.600 1.00 92.50 171 ILE A C 1
ATOM 1424 O O . ILE A 1 171 ? 0.912 -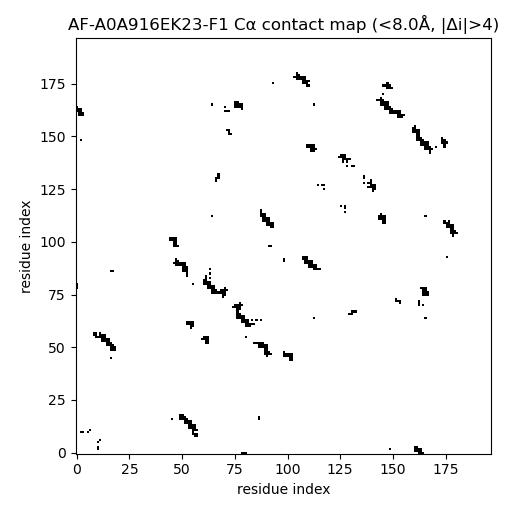14.739 -6.326 1.00 92.50 171 ILE A O 1
ATOM 1428 N N . GLY A 1 172 ? -0.210 -12.947 -5.556 1.00 93.00 172 GLY A N 1
ATOM 1429 C CA . GLY A 1 172 ? -1.449 -13.102 -6.313 1.00 93.00 172 GLY A CA 1
ATOM 1430 C C . GLY A 1 172 ? -2.053 -11.760 -6.743 1.00 93.00 172 GLY A C 1
ATOM 1431 O O . GLY A 1 172 ? -1.393 -10.726 -6.704 1.00 93.00 172 GLY A O 1
ATOM 1432 N N . GLY A 1 173 ? -3.311 -11.783 -7.197 1.00 93.62 173 GLY A N 1
ATOM 1433 C CA . GLY A 1 173 ? -4.014 -10.576 -7.664 1.00 93.62 173 GLY A CA 1
ATOM 1434 C C . GLY A 1 173 ? -4.197 -9.514 -6.577 1.00 93.62 173 GLY A C 1
ATOM 1435 O O . GLY A 1 173 ? -4.077 -8.328 -6.840 1.00 93.62 173 GLY A O 1
ATOM 1436 N N . ASN A 1 174 ? -4.372 -9.963 -5.338 1.00 95.38 174 ASN A N 1
ATOM 1437 C CA . ASN A 1 174 ? -4.575 -9.142 -4.144 1.00 95.38 174 ASN A CA 1
ATOM 1438 C C . ASN A 1 174 ? -3.347 -8.323 -3.696 1.00 95.38 174 ASN A C 1
ATOM 1440 O O . ASN A 1 174 ? -3.439 -7.524 -2.763 1.00 95.38 174 ASN A O 1
ATOM 1444 N N . ASP A 1 175 ? -2.209 -8.533 -4.356 1.00 95.19 175 ASP A N 1
ATOM 1445 C CA . ASP A 1 175 ? -0.944 -7.847 -4.073 1.00 95.19 175 ASP A CA 1
ATOM 1446 C C . ASP A 1 175 ? -0.652 -6.747 -5.100 1.00 95.19 175 ASP A C 1
ATOM 1448 O O . ASP A 1 175 ? 0.345 -6.037 -4.985 1.00 95.19 175 ASP A O 1
ATOM 1452 N N . GLN A 1 176 ? -1.505 -6.629 -6.123 1.00 94.31 176 GLN A N 1
ATOM 1453 C CA . GLN A 1 176 ? -1.404 -5.628 -7.176 1.00 94.31 176 GLN A CA 1
ATOM 1454 C C . GLN A 1 176 ? -1.934 -4.285 -6.677 1.00 94.31 176 GLN A C 1
ATOM 1456 O O . GLN A 1 176 ? -3.071 -4.187 -6.219 1.00 94.31 176 GLN A O 1
ATOM 1461 N N . TRP A 1 177 ? -1.130 -3.239 -6.839 1.00 93.25 177 TRP A N 1
ATOM 1462 C CA . TRP A 1 177 ? -1.518 -1.866 -6.532 1.00 93.25 177 TRP A CA 1
ATOM 1463 C C . TRP A 1 177 ? -1.371 -0.995 -7.775 1.00 93.25 177 TRP A C 1
ATOM 1465 O O . TRP A 1 177 ? -0.412 -1.147 -8.526 1.00 93.25 177 TRP A O 1
ATOM 1475 N N . CYS A 1 178 ? -2.312 -0.078 -7.983 1.00 90.56 178 CYS A N 1
ATOM 1476 C CA . CYS A 1 178 ? -2.234 0.939 -9.027 1.00 90.56 178 CYS A CA 1
ATOM 1477 C C . CYS A 1 178 ? -1.781 2.260 -8.401 1.00 90.56 178 CYS A C 1
ATOM 1479 O O . CYS A 1 178 ? -2.308 2.658 -7.360 1.00 90.56 178 CYS A O 1
ATOM 1481 N N . ILE A 1 179 ? -0.820 2.943 -9.022 1.00 84.25 179 ILE A N 1
ATOM 1482 C CA . ILE A 1 179 ? -0.461 4.309 -8.628 1.00 84.25 179 ILE A CA 1
ATOM 1483 C C . ILE A 1 179 ? -1.293 5.292 -9.440 1.00 84.25 179 ILE A C 1
ATOM 1485 O O . ILE A 1 179 ? -1.187 5.340 -10.660 1.00 84.25 179 ILE A O 1
ATOM 1489 N N . GLU A 1 180 ? -2.060 6.130 -8.753 1.00 85.19 180 GLU A N 1
ATOM 1490 C CA . GLU A 1 180 ? -2.783 7.240 -9.363 1.00 85.19 180 GLU A CA 1
ATOM 1491 C C . GLU A 1 180 ? -2.198 8.565 -8.869 1.00 85.19 180 GLU A C 1
ATOM 1493 O O . GLU A 1 180 ? -2.180 8.858 -7.670 1.00 85.19 180 GLU A O 1
ATOM 1498 N N . LEU A 1 181 ? -1.665 9.359 -9.800 1.00 82.06 181 LEU A N 1
ATOM 1499 C CA . LEU A 1 181 ? -1.153 10.689 -9.492 1.00 82.06 181 LEU A CA 1
ATOM 1500 C C . LEU A 1 181 ? -2.309 11.689 -9.463 1.00 82.06 181 LEU A C 1
ATOM 1502 O O . LEU A 1 181 ? -3.004 11.875 -10.458 1.00 82.06 181 LEU A O 1
ATOM 1506 N N . VAL A 1 182 ? -2.474 12.375 -8.335 1.00 79.19 182 VAL A N 1
ATOM 1507 C CA . VAL A 1 182 ? -3.434 13.473 -8.195 1.00 79.19 182 VAL A CA 1
ATOM 1508 C C . VAL A 1 182 ? -2.744 14.812 -8.452 1.00 79.19 182 VAL A C 1
ATOM 1510 O O . VAL A 1 182 ? -1.928 15.277 -7.651 1.00 79.19 182 VAL A O 1
ATOM 1513 N N . GLU A 1 183 ? -3.061 15.459 -9.574 1.00 66.94 183 GLU A N 1
ATOM 1514 C CA . GLU A 1 183 ? -2.589 16.822 -9.830 1.00 66.94 183 GLU A CA 1
ATOM 1515 C C . GLU A 1 183 ? -3.149 17.783 -8.777 1.00 66.94 183 GLU A C 1
ATOM 1517 O O . GLU A 1 183 ? -4.342 17.798 -8.473 1.00 66.94 183 GLU A O 1
ATOM 1522 N N . HIS A 1 184 ? -2.280 18.622 -8.218 1.00 55.41 184 HIS A N 1
ATOM 1523 C CA . HIS A 1 184 ? -2.729 19.863 -7.600 1.00 55.41 184 HIS A CA 1
ATOM 1524 C C . HIS A 1 184 ? -2.678 20.920 -8.703 1.00 55.41 184 HIS A C 1
ATOM 1526 O O . HIS A 1 184 ? -1.603 21.090 -9.283 1.00 55.41 184 HIS A O 1
ATOM 1532 N N . PRO A 1 185 ? -3.771 21.644 -9.010 1.00 40.97 185 PRO A N 1
ATOM 1533 C CA . PRO A 1 185 ? -3.680 22.762 -9.932 1.00 40.97 185 PRO A CA 1
ATOM 1534 C C . PRO A 1 185 ? -2.680 23.756 -9.343 1.00 40.97 185 PRO A C 1
ATOM 1536 O O . PRO A 1 185 ? -2.913 24.337 -8.277 1.00 40.97 185 PRO A O 1
ATOM 1539 N N . GLN A 1 186 ? -1.536 23.919 -10.008 1.00 41.38 186 GLN A N 1
ATOM 1540 C CA . GLN A 1 186 ? -0.618 24.992 -9.673 1.00 41.38 186 GLN A CA 1
ATOM 1541 C C . GLN A 1 186 ? -1.409 26.293 -9.804 1.00 41.38 186 GLN A C 1
ATOM 1543 O O . GLN A 1 186 ? -2.002 26.572 -10.848 1.00 41.38 186 GLN A O 1
ATOM 1548 N N . LYS A 1 187 ? -1.496 27.069 -8.719 1.00 39.28 187 LYS A N 1
ATOM 1549 C CA . LYS A 1 187 ? -2.070 28.411 -8.788 1.00 39.28 187 LYS A CA 1
ATOM 1550 C C . LYS A 1 187 ? -1.187 29.210 -9.738 1.00 39.28 187 LYS A C 1
ATOM 1552 O O . LYS A 1 187 ? -0.136 29.693 -9.329 1.00 39.28 187 LYS A O 1
ATOM 1557 N N . ASN A 1 188 ? -1.619 29.341 -10.989 1.00 36.31 188 ASN A N 1
ATOM 1558 C CA . ASN A 1 188 ? -1.065 30.309 -11.917 1.00 36.31 188 ASN A CA 1
ATOM 1559 C C . ASN A 1 188 ? -1.217 31.682 -11.259 1.00 36.31 188 ASN A C 1
ATOM 1561 O O . ASN A 1 188 ? -2.311 32.245 -11.219 1.00 36.31 188 ASN A O 1
ATOM 1565 N N . LEU A 1 189 ? -0.129 32.200 -10.693 1.00 40.72 189 LEU A N 1
ATOM 1566 C CA . LEU A 1 189 ? -0.013 33.606 -10.344 1.00 40.72 189 LEU A CA 1
ATOM 1567 C C . LEU A 1 189 ? -0.006 34.363 -11.670 1.00 40.72 189 LEU A C 1
ATOM 1569 O O . LEU A 1 189 ? 1.034 34.573 -12.288 1.00 40.72 189 LEU A O 1
ATOM 1573 N N . THR A 1 190 ? -1.193 34.719 -12.153 1.00 40.22 190 THR A N 1
ATOM 1574 C CA . THR A 1 190 ? -1.336 35.672 -13.245 1.00 40.22 190 THR A CA 1
ATOM 1575 C C . THR A 1 190 ? -0.782 36.999 -12.748 1.00 40.22 190 THR A C 1
ATOM 1577 O O . THR A 1 190 ? -1.423 37.688 -11.954 1.00 40.22 190 THR A O 1
ATOM 1580 N N . ASN A 1 191 ? 0.425 37.340 -13.193 1.00 40.72 191 ASN A N 1
ATOM 1581 C CA . ASN A 1 191 ? 0.984 38.674 -13.049 1.00 40.72 191 ASN A CA 1
ATOM 1582 C C . ASN A 1 191 ? 0.076 39.659 -13.794 1.00 40.72 191 ASN A C 1
ATOM 1584 O O . ASN A 1 191 ? 0.227 39.870 -14.996 1.00 40.72 191 ASN A O 1
ATOM 1588 N N . SER A 1 192 ? -0.863 40.282 -13.085 1.00 42.25 192 SER A N 1
ATOM 1589 C CA . SER A 1 192 ? -1.511 41.503 -13.547 1.00 42.25 192 SER A CA 1
ATOM 1590 C C . SER A 1 192 ? -0.509 42.649 -13.405 1.00 42.25 192 SER A C 1
ATOM 1592 O O . SER A 1 192 ? -0.506 43.370 -12.409 1.00 42.25 192 SER A O 1
ATOM 1594 N N . HIS A 1 193 ? 0.378 42.806 -14.388 1.00 41.19 193 HIS A N 1
ATOM 1595 C CA . HIS A 1 193 ? 0.988 44.108 -14.643 1.00 41.19 193 HIS A CA 1
ATOM 1596 C C . HIS A 1 193 ? -0.098 45.004 -15.243 1.00 41.19 193 HIS A C 1
ATOM 1598 O O . HIS A 1 193 ? -0.324 45.019 -16.452 1.00 41.19 193 HIS A O 1
ATOM 1604 N N . GLY A 1 194 ? -0.819 45.700 -14.364 1.00 37.25 194 GLY A N 1
ATOM 1605 C CA . GLY A 1 194 ? -1.561 46.890 -14.742 1.00 37.25 194 GLY A CA 1
ATOM 1606 C C . GLY A 1 194 ? -0.548 47.964 -15.112 1.00 37.25 194 GLY A C 1
ATOM 1607 O O . GLY A 1 194 ? 0.148 48.483 -14.245 1.00 37.25 194 GLY A O 1
ATOM 1608 N N . ASN A 1 195 ? -0.434 48.244 -16.407 1.00 43.38 195 ASN A N 1
ATOM 1609 C CA . ASN A 1 195 ? 0.202 49.458 -16.892 1.00 43.38 195 ASN A CA 1
ATOM 1610 C C . ASN A 1 195 ? -0.730 50.626 -16.548 1.00 43.38 195 ASN A C 1
ATOM 1612 O O . ASN A 1 195 ? -1.805 50.740 -17.139 1.00 43.38 195 ASN A O 1
ATOM 1616 N N . GLU A 1 196 ? -0.332 51.470 -15.601 1.00 40.78 196 GLU A N 1
ATOM 1617 C CA . GLU A 1 196 ? -0.881 52.821 -15.476 1.00 40.78 196 GLU A CA 1
ATOM 1618 C C . GLU A 1 196 ? -0.095 53.748 -16.415 1.00 40.78 196 GLU A C 1
ATOM 1620 O O . GLU A 1 196 ? 1.139 53.746 -16.417 1.00 40.78 196 GLU A O 1
ATOM 1625 N N . TYR A 1 197 ? -0.841 54.465 -17.260 1.00 48.41 197 TYR A N 1
ATOM 1626 C CA . TYR A 1 197 ? -0.379 55.578 -18.093 1.00 48.41 197 TYR A CA 1
ATOM 1627 C C . TYR A 1 197 ? -0.387 56.881 -17.294 1.00 48.41 197 TYR A C 1
ATOM 1629 O O . TYR A 1 197 ? -1.324 57.050 -16.481 1.00 48.41 197 TYR A O 1
#

Nearest PDB structures (foldseek):
  6p25-assembly1_B  TM=7.318E-01  e=1.242E-03  Saccharomyces cerevisiae W303
  7lhf-assembly1_A  TM=7.904E-01  e=1.439E-01  Rattus norvegicus
  9cpc-assembly1_4Z  TM=6.039E-01  e=3.478E-02  Sus scrofa
  5xa1-assembly2_B  TM=7.175E-01  e=7.892E-02  Mus musculus
  1d0h-assembly1_A  TM=3.647E-01  e=3.422E+00  Clostridium tetani

Secondary structure (DSSP, 8-state):
-EE-SS--GGG-EEEEE-----TTTTTTSS-----------PPPPPBTT-EEEEEETTT-PEEEEEEEEE-TTT-SEEEEEES-----EEEEETT---TTSBP-TT-EEEEEE--TT--S-S-S--------SSS---------EEEEEEEEEEEETTEEEEEEEEE-SPP-GGG-EE-------------------

pLDDT: mean 70.52, std 22.11, range [31.08, 95.75]

Radius of gyration: 20.82 Å; Cα contacts (8 Å, |Δi|>4): 312; chains: 1; bounding box: 47×76×40 Å